Protein AF-X1MJN8-F1 (afdb_monomer_lite)

Sequence (234 aa):
MTFAGQGASEGTLRIYIDNGEEPVITDSVLKILSGGLLAGEPLSASVSPETEYQRRGHNLYLPLPYAEHCKITYECDAIEIDGDKRRPSIYYNINYRTYAKGTEVESFSTKVLTVAKPLLEKTCKTLLRPDFTDEKAEIHSGSQILKPGDYLTFELKGKNKAIRKISVKLIAENINQALRSTVLSTSFDGNQTIWAPVGEFFGTGYQLFPSKTWYSEVSVDGQMTAWWVMPYQD

Secondary structure (DSSP, 8-state):
-EEESTTTTSPEEEEEETT-SS-SEEEEHHHHHTSSSS--TTTEEEE-TTS-GGGSEEEE-S----SS-EEEEEE-TT-EEETTEEESEEE------PPPTT-------HHHHHHHHHHHHHHHHHHHS-----TT--------PPPTT--------SSSEEE--EEE----TTHHHHHHHSEEEEEETTEEEEEEEHHHHTT-TTS---EE-SSEEE-TT--EEE---EEE--

Foldseek 3Di:
DFWADPQRQQKKKFKCAPPDPHGLDIDGPLCVQAVQVQAHPPQWHWPDPVDDRNGTDTHHNDDFDHDHDMDMDIDTPQWDDDPPDTPPDDDDDDDDDDDDPPDDIDGDHPVVSVVCHVVRVVVNCCQQPPDLDDVPDDDDDDDDDDDVPDDDDDDDDDFFAWDFKDKDADDDPQQLVQQQRAWDWDDAPNRTDGTGRNCVVQVNHSDQDFDDGSAWTQHPNGMIMGGDTGTHGD

pLDDT: mean 94.92, std 3.26, range [82.75, 98.62]

InterPro domains:
  IPR060502 GH172, middle domain [PF28589] (141-233)
  IPR060504 GH172, first beta-sandwich domain [PF28588] (1-112)

Radius of gyration: 24.1 Å; chains: 1; bounding box: 57×47×63 Å

Structure (mmCIF, N/CA/C/O backbone):
data_AF-X1MJN8-F1
#
_entry.id   AF-X1MJN8-F1
#
loop_
_atom_site.group_PDB
_atom_site.id
_atom_site.type_symbol
_atom_site.label_atom_id
_atom_site.label_alt_id
_atom_site.label_comp_id
_atom_site.label_asym_id
_atom_site.label_entity_id
_atom_site.label_seq_id
_atom_site.pdbx_PDB_ins_code
_atom_site.Cartn_x
_atom_site.Cartn_y
_atom_site.Cartn_z
_atom_site.occupancy
_atom_site.B_iso_or_equiv
_atom_site.auth_seq_id
_atom_site.auth_comp_id
_atom_site.auth_asym_id
_atom_site.auth_atom_id
_atom_site.pdbx_PDB_model_num
ATOM 1 N N . MET A 1 1 ? -11.349 7.601 6.941 1.00 93.81 1 MET A N 1
ATOM 2 C CA . MET A 1 1 ? -12.386 8.621 7.188 1.00 93.81 1 MET A CA 1
ATOM 3 C C . MET A 1 1 ? -11.952 9.948 6.596 1.00 93.81 1 MET A C 1
ATOM 5 O O . MET A 1 1 ? -10.757 10.224 6.580 1.00 93.81 1 MET A O 1
ATOM 9 N N . THR A 1 2 ? -12.909 10.750 6.141 1.00 94.69 2 THR A N 1
ATOM 10 C CA . THR A 1 2 ? -12.697 12.128 5.678 1.00 94.69 2 THR A CA 1
ATOM 11 C C . THR A 1 2 ? -13.756 13.017 6.313 1.00 94.69 2 THR A C 1
ATOM 13 O O . THR A 1 2 ? -14.915 12.613 6.428 1.00 94.69 2 THR A O 1
ATOM 16 N N . PHE A 1 3 ? -13.356 14.216 6.723 1.00 94.12 3 PHE A N 1
ATOM 17 C CA . PHE A 1 3 ? -14.193 15.148 7.469 1.00 94.12 3 PHE A CA 1
ATOM 18 C C . PHE A 1 3 ? -14.421 16.411 6.638 1.00 94.12 3 PHE A C 1
ATOM 20 O O . PHE A 1 3 ? -13.477 16.971 6.083 1.00 94.12 3 PHE A O 1
ATOM 27 N N . ALA A 1 4 ? -15.675 16.848 6.528 1.00 90.69 4 ALA A N 1
ATOM 28 C CA . ALA A 1 4 ? -16.043 18.036 5.768 1.00 90.69 4 ALA A CA 1
ATOM 29 C C . ALA A 1 4 ? -17.025 18.907 6.559 1.00 90.69 4 ALA A C 1
ATOM 31 O O . ALA A 1 4 ? -18.181 18.540 6.772 1.00 90.69 4 ALA A O 1
ATOM 32 N N . GLY A 1 5 ? -16.553 20.086 6.957 1.00 88.56 5 GLY A N 1
ATOM 33 C CA . GLY A 1 5 ? -17.285 21.050 7.775 1.00 88.56 5 GLY A CA 1
ATOM 34 C C . GLY A 1 5 ? -16.519 21.407 9.047 1.00 88.56 5 GLY A C 1
ATOM 35 O O . GLY A 1 5 ? -15.606 20.693 9.462 1.00 88.56 5 GLY A O 1
ATOM 36 N N . GLN A 1 6 ? -16.867 22.541 9.648 1.00 89.75 6 GLN A N 1
ATOM 37 C CA . GLN A 1 6 ? -16.234 23.012 10.879 1.00 89.75 6 GLN A CA 1
ATOM 38 C C . GLN A 1 6 ? -16.534 22.053 12.043 1.00 89.75 6 GLN A C 1
ATOM 40 O O . GLN A 1 6 ? -17.633 21.511 12.124 1.00 89.75 6 GLN A O 1
ATOM 45 N N . GLY A 1 7 ? -15.541 21.793 12.899 1.00 91.62 7 GLY A N 1
ATOM 46 C CA . GLY A 1 7 ? -15.653 20.867 14.035 1.00 91.62 7 GLY A CA 1
ATOM 47 C C . GLY A 1 7 ? -15.687 19.378 13.663 1.00 91.62 7 GLY A C 1
ATOM 48 O O . GLY A 1 7 ? -15.536 18.520 14.527 1.00 91.62 7 GLY A O 1
ATOM 49 N N . ALA A 1 8 ? -15.815 19.035 12.376 1.00 91.94 8 ALA A N 1
ATOM 50 C CA . ALA A 1 8 ? -16.058 17.665 11.920 1.00 91.94 8 ALA A CA 1
ATOM 51 C C . ALA A 1 8 ? -14.979 16.655 12.315 1.00 91.94 8 ALA A C 1
ATOM 53 O O . ALA A 1 8 ? -15.284 15.475 12.405 1.00 91.94 8 ALA A O 1
ATOM 54 N N . SER A 1 9 ? -13.738 17.097 12.516 1.00 93.25 9 SER A N 1
ATOM 55 C CA . SER A 1 9 ? -12.601 16.248 12.887 1.00 93.25 9 SER A CA 1
ATOM 56 C C . SER A 1 9 ? -12.239 16.316 14.376 1.00 93.25 9 SER A C 1
ATOM 58 O O . SER A 1 9 ? -11.231 15.742 14.784 1.00 93.25 9 SER A O 1
ATOM 60 N N . GLU A 1 10 ? -13.005 17.056 15.178 1.00 94.25 10 GLU A N 1
ATOM 61 C CA . GLU A 1 10 ? -12.726 17.311 16.600 1.00 94.25 10 GLU A CA 1
ATOM 62 C C . GLU A 1 10 ? -13.400 16.288 17.525 1.00 94.25 10 GLU A C 1
ATOM 64 O O . GLU A 1 10 ? -13.280 16.372 18.743 1.00 94.25 10 GLU A O 1
ATOM 69 N N . GLY A 1 11 ? -14.098 15.301 16.960 1.00 94.62 11 GLY A N 1
ATOM 70 C CA . GLY A 1 11 ? -14.810 14.302 17.738 1.00 94.62 11 GLY A CA 1
ATOM 71 C C . GLY A 1 11 ? -13.946 13.195 18.330 1.00 94.62 11 GLY A C 1
ATOM 72 O O . GLY A 1 11 ? -12.806 12.929 17.927 1.00 94.62 11 GLY A O 1
ATOM 73 N N . THR A 1 12 ? -14.568 12.502 19.275 1.00 98.00 12 THR A N 1
ATOM 74 C CA . THR A 1 12 ? -14.042 11.329 19.962 1.00 98.00 12 THR A CA 1
ATOM 75 C C . THR A 1 12 ? -14.488 10.069 19.232 1.00 98.00 12 THR A C 1
ATOM 77 O O . THR A 1 12 ? -15.676 9.881 18.967 1.00 98.00 12 THR A O 1
ATOM 80 N N . LEU A 1 13 ? -13.538 9.187 18.925 1.00 98.19 13 LEU A N 1
ATOM 81 C CA . LEU A 1 13 ? -13.815 7.860 18.385 1.00 98.19 13 LEU A CA 1
ATOM 82 C C . LEU A 1 13 ? -13.650 6.828 19.504 1.00 98.19 13 LEU A C 1
ATOM 84 O O . LEU A 1 13 ? -12.644 6.840 20.216 1.00 98.19 13 LEU A O 1
ATOM 88 N N . ARG A 1 14 ? -14.624 5.927 19.644 1.00 98.62 14 ARG A N 1
ATOM 89 C CA . ARG A 1 14 ? -14.585 4.832 20.621 1.00 98.62 14 ARG A CA 1
ATOM 90 C C . ARG A 1 14 ? -14.778 3.496 19.924 1.00 98.62 14 ARG A C 1
ATOM 92 O O . ARG A 1 14 ? -15.617 3.376 19.031 1.00 98.62 14 ARG A O 1
ATOM 99 N N . ILE A 1 15 ? -14.006 2.495 20.333 1.00 98.44 15 ILE A N 1
ATOM 100 C CA . ILE A 1 15 ? -14.092 1.130 19.802 1.00 98.44 15 ILE A CA 1
ATOM 101 C C . ILE A 1 15 ? -14.336 0.179 20.966 1.00 98.44 15 ILE A C 1
ATOM 103 O O . ILE A 1 15 ? -13.567 0.165 21.925 1.00 98.44 15 ILE A O 1
ATOM 107 N N . TYR A 1 16 ? -15.398 -0.612 20.865 1.00 98.50 16 TYR A N 1
ATOM 108 C CA . TYR A 1 16 ? -15.793 -1.630 21.832 1.00 98.50 16 TYR A CA 1
ATOM 109 C C . TYR A 1 16 ? -15.663 -2.997 21.172 1.00 98.50 16 TYR A C 1
ATOM 111 O O . TYR A 1 16 ? -16.054 -3.161 20.013 1.00 98.50 16 TYR A O 1
ATOM 119 N N . ILE A 1 17 ? -15.146 -3.967 21.916 1.00 98.00 17 ILE A N 1
ATOM 120 C CA . ILE A 1 17 ? -14.901 -5.329 21.441 1.00 98.00 17 ILE A CA 1
ATOM 121 C C . ILE A 1 17 ? -15.682 -6.303 22.323 1.00 98.00 17 ILE A C 1
ATOM 123 O O . ILE A 1 17 ? -15.800 -6.091 23.527 1.00 98.00 17 ILE A O 1
ATOM 127 N N . ASP A 1 18 ? -16.261 -7.321 21.692 1.00 96.75 18 ASP A N 1
ATOM 128 C CA . ASP A 1 18 ? -17.006 -8.431 22.295 1.00 96.75 18 ASP A CA 1
ATOM 129 C C . ASP A 1 18 ? -18.073 -7.989 23.298 1.00 96.75 18 ASP A C 1
ATOM 131 O O . ASP A 1 18 ? -18.162 -8.478 24.418 1.00 96.75 18 ASP A O 1
ATOM 135 N N . ASN A 1 19 ? -18.887 -7.015 22.877 1.00 97.56 19 ASN A N 1
ATOM 136 C CA . ASN A 1 19 ? -19.996 -6.462 23.663 1.00 97.56 19 ASN A CA 1
ATOM 137 C C . ASN A 1 19 ? -19.589 -5.843 25.013 1.00 97.56 19 ASN A C 1
ATOM 139 O O . ASN A 1 19 ? -20.459 -5.597 25.846 1.00 97.56 19 ASN A O 1
ATOM 143 N N . GLY A 1 20 ? -18.304 -5.533 25.211 1.00 97.31 20 GLY A N 1
ATOM 144 C CA . GLY A 1 20 ? -17.834 -4.825 26.397 1.00 97.31 20 GLY A CA 1
ATOM 145 C C . GLY A 1 20 ? -18.557 -3.489 26.605 1.00 97.31 20 GLY A C 1
ATOM 146 O O . GLY A 1 20 ? -18.813 -2.748 25.650 1.00 97.31 20 GLY A O 1
ATOM 147 N N . GLU A 1 21 ? -18.884 -3.187 27.864 1.00 97.19 21 GLU A N 1
ATOM 148 C CA . GLU A 1 21 ? -19.516 -1.921 28.259 1.00 97.19 21 GLU A CA 1
ATOM 149 C C . GLU A 1 21 ? -18.555 -0.738 28.089 1.00 97.19 21 GLU A C 1
ATOM 151 O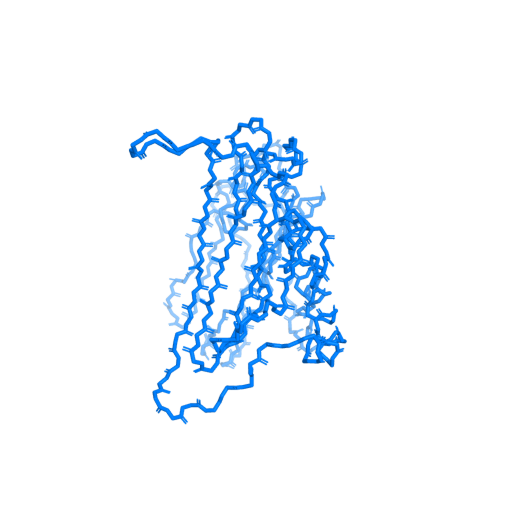 O . GLU A 1 21 ? -18.956 0.324 27.614 1.00 97.19 21 GLU A O 1
ATOM 156 N N . GLU A 1 22 ? -17.274 -0.961 28.388 1.00 98.12 22 GLU A N 1
ATOM 157 C CA . GLU A 1 22 ? -16.208 0.028 28.252 1.00 98.12 22 GLU A CA 1
ATOM 158 C C . GLU A 1 22 ? -15.456 -0.122 26.918 1.00 98.12 22 GLU A C 1
ATOM 160 O O . GLU A 1 22 ? -15.169 -1.243 26.478 1.00 98.12 22 GLU A O 1
ATOM 165 N N . PRO A 1 23 ? -15.102 0.991 26.253 1.00 98.19 23 PRO A N 1
ATOM 166 C CA . PRO A 1 23 ? -14.343 0.942 25.015 1.00 98.19 23 PRO A CA 1
ATOM 167 C C . PRO A 1 23 ? -12.882 0.555 25.276 1.00 98.19 23 PRO A C 1
ATOM 169 O O . PRO A 1 23 ? -12.220 1.082 26.168 1.00 98.19 23 PRO A O 1
ATOM 172 N N . VAL A 1 24 ? -12.329 -0.310 24.425 1.00 98.19 24 VAL A N 1
ATOM 173 C CA . VAL A 1 24 ? -10.904 -0.685 24.469 1.00 98.19 24 VAL A CA 1
ATOM 174 C C . VAL A 1 24 ? -9.992 0.394 23.876 1.00 98.19 24 VAL A C 1
ATOM 176 O O . VAL A 1 24 ? -8.791 0.400 24.142 1.00 98.19 24 VAL A O 1
ATOM 179 N N . ILE A 1 25 ? -10.548 1.301 23.064 1.00 98.25 25 ILE A N 1
ATOM 180 C CA . ILE A 1 25 ? -9.863 2.464 22.481 1.00 98.25 25 ILE A CA 1
ATOM 181 C C . ILE A 1 25 ? -10.784 3.678 22.618 1.00 98.25 25 ILE A C 1
ATOM 183 O O . ILE A 1 25 ? -11.951 3.603 22.235 1.00 98.25 25 ILE A O 1
ATOM 187 N N . THR A 1 26 ? -10.266 4.797 23.130 1.00 98.25 26 THR A N 1
ATOM 188 C CA . THR A 1 26 ? -10.953 6.101 23.179 1.00 98.25 26 THR A CA 1
ATOM 189 C C . THR A 1 26 ? -9.935 7.233 23.102 1.00 98.25 26 THR A C 1
ATOM 191 O O . THR A 1 26 ? -9.062 7.325 23.958 1.00 98.25 26 THR A O 1
ATOM 194 N N . ASP A 1 27 ? -10.043 8.083 22.082 1.00 98.44 27 ASP A N 1
ATOM 195 C CA . ASP A 1 27 ? -9.295 9.342 21.928 1.00 98.44 27 ASP A CA 1
ATOM 196 C C . ASP A 1 27 ? -9.927 10.155 20.777 1.00 98.44 27 ASP A C 1
ATOM 198 O O . ASP A 1 27 ? -10.947 9.759 20.198 1.00 98.44 27 ASP A O 1
ATOM 202 N N . SER A 1 28 ? -9.313 11.278 20.402 1.00 97.75 28 SER A N 1
ATOM 203 C CA . SER A 1 28 ? -9.706 12.015 19.207 1.00 97.75 28 SER A CA 1
ATOM 204 C C . SER A 1 28 ? -9.548 11.161 17.949 1.00 97.75 28 SER A C 1
ATOM 206 O O . SER A 1 28 ? -8.588 10.397 17.781 1.00 97.75 28 SER A O 1
ATOM 208 N N . VAL A 1 29 ? -10.493 11.316 17.022 1.00 97.56 29 VAL A N 1
ATOM 209 C CA . VAL A 1 29 ? -10.553 10.502 15.804 1.00 97.56 29 VAL A CA 1
ATOM 210 C C . VAL A 1 29 ? -9.274 10.598 14.968 1.00 97.56 29 VAL A C 1
ATOM 212 O O . VAL A 1 29 ? -8.794 9.592 14.448 1.00 97.56 29 VAL A O 1
ATOM 215 N N . LEU A 1 30 ? -8.657 11.782 14.892 1.00 97.31 30 LEU A N 1
ATOM 216 C CA . LEU A 1 30 ? -7.425 11.971 14.126 1.00 97.31 30 LEU A CA 1
ATOM 217 C C . LEU A 1 30 ? -6.226 11.267 14.768 1.00 97.31 30 LEU A C 1
ATOM 219 O O . LEU A 1 30 ? -5.388 10.743 14.036 1.00 97.31 30 LEU A O 1
ATOM 223 N N . LYS A 1 31 ? -6.144 11.202 16.104 1.00 97.81 31 LYS A N 1
ATOM 224 C CA . LYS A 1 31 ? -5.073 10.464 16.791 1.00 97.81 31 LYS A CA 1
ATOM 225 C C . LYS A 1 31 ? -5.182 8.962 16.562 1.00 97.81 31 LYS A C 1
ATOM 227 O O . LYS A 1 31 ? -4.164 8.328 16.289 1.00 97.81 31 LYS A O 1
ATOM 232 N N . ILE A 1 32 ? -6.399 8.417 16.639 1.00 98.06 32 ILE A N 1
ATOM 233 C CA . ILE A 1 32 ? -6.652 6.988 16.417 1.00 98.06 32 ILE A CA 1
ATOM 234 C C . ILE A 1 32 ? -6.370 6.595 14.967 1.00 98.06 32 ILE A C 1
ATOM 236 O O . ILE A 1 32 ? -5.715 5.582 14.733 1.00 98.06 32 ILE A O 1
ATOM 240 N N . LEU A 1 33 ? -6.859 7.376 13.997 1.00 97.62 33 LEU A N 1
ATOM 241 C CA . LEU A 1 33 ? -6.797 6.977 12.592 1.00 97.62 33 LEU A CA 1
ATOM 242 C C . LEU A 1 33 ? -5.436 7.201 11.942 1.00 97.62 33 LEU A C 1
ATOM 244 O O . LEU A 1 33 ? -5.002 6.360 11.166 1.00 97.62 33 LEU A O 1
ATOM 248 N N . SER A 1 34 ? -4.801 8.349 12.186 1.00 97.06 34 SER A N 1
ATOM 249 C CA . SER A 1 34 ? -3.574 8.725 11.472 1.00 97.06 34 SER A CA 1
ATOM 250 C C . SER A 1 34 ? -2.523 9.425 12.327 1.00 97.06 34 SER A C 1
ATOM 252 O O . SER A 1 34 ? -1.455 9.749 11.821 1.00 97.06 34 SER A O 1
ATOM 254 N N . GLY A 1 35 ? -2.814 9.708 13.597 1.00 96.06 35 GLY A N 1
ATOM 255 C CA . GLY A 1 35 ? -1.899 10.398 14.507 1.00 96.06 35 GLY A CA 1
ATOM 256 C C . GLY A 1 35 ? -0.932 9.468 15.235 1.00 96.06 35 GLY A C 1
ATOM 257 O O . GLY A 1 35 ? -0.209 9.925 16.113 1.00 96.06 35 GLY A O 1
ATOM 258 N N . GLY A 1 36 ? -0.919 8.178 14.893 1.00 95.81 36 GLY A N 1
ATOM 259 C CA . GLY A 1 36 ? 0.075 7.236 15.396 1.00 95.81 36 GLY A CA 1
ATOM 260 C C . GLY A 1 36 ? -0.234 6.624 16.762 1.00 95.81 36 GLY A C 1
ATOM 261 O O . GLY A 1 36 ? 0.636 5.973 17.333 1.00 95.81 36 GLY A O 1
ATOM 262 N N . LEU A 1 37 ? -1.449 6.810 17.301 1.00 96.50 37 LEU A N 1
ATOM 263 C CA . LEU A 1 37 ? -1.800 6.310 18.637 1.00 96.50 37 LEU A CA 1
ATOM 264 C C . LEU A 1 37 ? -1.695 4.780 18.738 1.00 96.50 37 LEU A C 1
ATOM 266 O O . LEU A 1 37 ? -1.249 4.257 19.757 1.00 96.50 37 LEU A O 1
ATOM 270 N N . LEU A 1 38 ? -2.127 4.068 17.693 1.00 96.62 38 LEU A N 1
ATOM 271 C CA . LEU A 1 38 ? -2.220 2.604 17.699 1.00 96.62 38 LEU A CA 1
ATOM 272 C C . LEU A 1 38 ? -1.117 1.917 16.883 1.00 96.62 38 LEU A C 1
ATOM 274 O O . LEU A 1 38 ? -0.687 0.823 17.235 1.00 96.62 38 LEU A O 1
ATOM 278 N N . ALA A 1 39 ? -0.666 2.536 15.793 1.00 96.75 39 ALA A N 1
ATOM 279 C CA . ALA A 1 39 ? 0.376 2.014 14.911 1.00 96.75 39 ALA A CA 1
ATOM 280 C C . ALA A 1 39 ? 1.074 3.167 14.182 1.00 96.75 39 ALA A C 1
ATOM 282 O O . ALA A 1 39 ? 0.514 4.253 14.080 1.00 96.75 39 ALA A O 1
ATOM 283 N N . GLY A 1 40 ? 2.275 2.937 13.652 1.00 95.94 40 GLY A N 1
ATOM 284 C CA . GLY A 1 40 ? 2.952 3.898 12.777 1.00 95.94 40 GLY A CA 1
ATOM 285 C C . GLY A 1 40 ? 2.496 3.807 11.316 1.00 95.94 40 GLY A C 1
ATOM 286 O O . GLY A 1 40 ? 1.732 2.917 10.928 1.00 95.94 40 GLY A O 1
ATOM 287 N N . GLU A 1 41 ? 3.022 4.695 10.473 1.00 95.00 41 GLU A N 1
ATOM 288 C CA . GLU A 1 41 ? 2.914 4.549 9.018 1.00 95.00 41 GLU A CA 1
ATOM 289 C C . GLU A 1 41 ? 3.576 3.235 8.549 1.00 95.00 41 GLU A C 1
ATOM 291 O O . GLU A 1 41 ? 4.581 2.819 9.128 1.00 95.00 41 GLU A O 1
ATOM 296 N N . PRO A 1 42 ? 3.033 2.543 7.529 1.00 95.25 42 PRO A N 1
ATOM 297 C CA . PRO A 1 42 ? 1.896 2.940 6.700 1.00 95.25 42 PRO A CA 1
ATOM 298 C C . PRO A 1 42 ? 0.542 2.417 7.219 1.00 95.25 42 PRO A C 1
ATOM 300 O O . PRO A 1 42 ? -0.473 2.601 6.554 1.00 95.25 42 PRO A O 1
ATOM 303 N N . LEU A 1 43 ? 0.500 1.760 8.387 1.00 97.25 43 LEU A N 1
ATOM 304 C CA . LEU A 1 43 ? -0.738 1.201 8.948 1.00 97.25 43 LEU A CA 1
ATOM 305 C C . LEU A 1 43 ? -1.666 2.270 9.541 1.00 97.25 43 LEU A C 1
ATOM 307 O O . LEU A 1 43 ? -2.866 2.046 9.619 1.00 97.25 43 LEU A O 1
ATOM 311 N N . SER A 1 44 ? -1.137 3.419 9.946 1.00 97.62 44 SER A N 1
ATOM 312 C CA . SER A 1 44 ? -1.888 4.606 10.372 1.00 97.62 44 SER A CA 1
ATOM 313 C C . SER A 1 44 ? -1.354 5.787 9.574 1.00 97.62 44 SER A C 1
ATOM 315 O O . SER A 1 44 ? -0.218 6.198 9.803 1.00 97.62 44 SER A O 1
ATOM 317 N N . ALA A 1 45 ? -2.131 6.302 8.621 1.00 96.62 45 ALA A N 1
ATOM 318 C CA . ALA A 1 45 ? -1.643 7.269 7.635 1.00 96.62 45 ALA A CA 1
ATOM 319 C C . ALA A 1 45 ? -2.692 8.328 7.265 1.00 96.62 45 ALA A C 1
ATOM 321 O O . ALA A 1 45 ? -3.898 8.067 7.259 1.00 96.62 45 ALA A O 1
ATOM 322 N N . SER A 1 46 ? -2.223 9.529 6.912 1.00 96.62 46 SER A N 1
ATOM 323 C CA . SER A 1 46 ? -3.054 10.643 6.443 1.00 96.62 46 SER A CA 1
ATOM 324 C C . SER A 1 46 ? -2.611 11.093 5.052 1.00 96.62 46 SER A C 1
ATOM 326 O O . SER A 1 46 ? -1.482 11.549 4.877 1.00 96.62 46 SER A O 1
ATOM 328 N N . VAL A 1 47 ? -3.494 10.975 4.059 1.00 93.38 47 VAL A N 1
ATOM 329 C CA . VAL A 1 47 ? -3.189 11.219 2.638 1.00 93.38 47 VAL A CA 1
ATOM 330 C C . VAL A 1 47 ? -4.263 12.094 1.977 1.00 93.38 47 VAL A C 1
ATOM 332 O O . VAL A 1 47 ? -5.429 12.014 2.337 1.00 93.38 47 VAL A O 1
ATOM 335 N N . SER A 1 48 ? -3.960 12.948 1.001 1.00 91.50 48 SER A N 1
ATOM 336 C CA . SER A 1 48 ? -2.627 13.280 0.481 1.00 91.50 48 SER A CA 1
ATOM 337 C C . SER A 1 48 ? -1.953 14.380 1.324 1.00 91.50 48 SER A C 1
ATOM 339 O O . SER A 1 48 ? -2.642 15.303 1.766 1.00 91.50 48 SER A O 1
ATOM 341 N N . PRO A 1 49 ? -0.625 14.332 1.549 1.00 88.00 49 PRO A N 1
ATOM 342 C CA . PRO A 1 49 ? 0.101 15.327 2.345 1.00 88.00 49 PRO A CA 1
ATOM 343 C C . PRO A 1 49 ? 0.021 16.770 1.817 1.00 88.00 49 PRO A C 1
ATOM 345 O O . PRO A 1 49 ? 0.252 17.704 2.578 1.00 88.00 49 PRO A O 1
ATOM 348 N N . GLU A 1 50 ? -0.346 16.977 0.555 1.00 90.12 50 GLU A N 1
ATOM 349 C CA . GLU A 1 50 ? -0.520 18.316 -0.031 1.00 90.12 50 GLU A CA 1
ATOM 350 C C . GLU A 1 50 ? -1.851 18.983 0.359 1.00 90.12 50 GLU A C 1
ATOM 352 O O . GLU A 1 50 ? -2.072 20.161 0.098 1.00 90.12 50 GLU A O 1
ATOM 357 N N . THR A 1 51 ? -2.755 18.241 1.001 1.00 92.50 51 THR A N 1
ATOM 358 C CA . THR A 1 51 ? -4.039 18.755 1.498 1.00 92.50 51 THR A CA 1
ATOM 359 C C . THR A 1 51 ? -3.912 19.218 2.955 1.00 92.50 51 THR A C 1
ATOM 361 O O . THR A 1 51 ? -3.100 18.678 3.712 1.00 92.50 51 THR A O 1
ATOM 364 N N . GLU A 1 52 ? -4.724 20.191 3.384 1.00 91.69 52 GLU A N 1
ATOM 365 C CA . GLU A 1 52 ? -4.861 20.565 4.804 1.00 91.69 52 GLU A CA 1
ATOM 366 C C . GLU A 1 52 ? -5.128 19.325 5.669 1.00 91.69 52 GLU A C 1
ATOM 368 O O . GLU A 1 52 ? -5.979 18.507 5.318 1.00 91.69 52 GLU A O 1
ATOM 373 N N . TYR A 1 53 ? -4.427 19.183 6.801 1.00 92.88 53 TYR A N 1
ATOM 374 C CA . TYR A 1 53 ? -4.444 17.949 7.597 1.00 92.88 53 TYR A CA 1
ATOM 375 C C . TYR A 1 53 ? -5.859 17.481 7.955 1.00 92.88 53 TYR A C 1
ATOM 377 O O . TYR A 1 53 ? -6.146 16.305 7.774 1.00 92.88 53 TYR A O 1
ATOM 385 N N . GLN A 1 54 ? -6.760 18.382 8.376 1.00 91.00 54 GLN A N 1
ATOM 386 C CA . GLN A 1 54 ? -8.135 18.009 8.745 1.00 91.00 54 GLN A CA 1
ATOM 387 C C . GLN A 1 54 ? -9.004 17.552 7.556 1.00 91.00 54 GLN A C 1
ATOM 389 O O . GLN A 1 54 ? -10.039 16.925 7.764 1.00 91.00 54 GLN A O 1
ATOM 394 N N . ARG A 1 55 ? -8.609 17.871 6.314 1.00 88.75 55 ARG A N 1
ATOM 395 C CA . ARG A 1 55 ? -9.356 17.548 5.083 1.00 88.75 55 ARG A CA 1
ATOM 396 C C . ARG A 1 55 ? -8.794 16.336 4.338 1.00 88.75 55 ARG A C 1
ATOM 398 O O . ARG A 1 55 ? -9.262 16.014 3.247 1.00 88.75 55 ARG A O 1
ATOM 405 N N . ARG A 1 56 ? -7.780 15.673 4.895 1.00 94.94 56 ARG A N 1
ATOM 406 C CA . ARG A 1 56 ? -7.181 14.468 4.313 1.00 94.94 56 ARG A CA 1
ATOM 407 C C . ARG A 1 56 ? -8.092 13.251 4.490 1.00 94.94 56 ARG A C 1
ATOM 409 O O . ARG A 1 56 ? -9.032 13.227 5.284 1.00 94.94 56 ARG A O 1
ATOM 416 N N . GLY A 1 57 ? -7.787 12.197 3.745 1.00 96.19 57 GLY A N 1
ATOM 417 C CA . GLY A 1 57 ? -8.207 10.841 4.063 1.00 96.19 57 GLY A CA 1
ATOM 418 C C . GLY A 1 57 ? -7.328 10.269 5.174 1.00 96.19 57 GLY A C 1
ATOM 419 O O . GLY A 1 57 ? -6.124 10.090 4.992 1.00 96.19 57 GLY A O 1
ATOM 420 N N . HIS A 1 58 ? -7.935 9.969 6.318 1.00 97.62 58 HIS A N 1
ATOM 421 C CA . HIS A 1 58 ? -7.280 9.358 7.476 1.00 97.62 58 HIS A CA 1
ATOM 422 C C . HIS A 1 58 ? -7.577 7.859 7.511 1.00 97.62 58 HIS A C 1
ATOM 424 O O . HIS A 1 58 ? -8.745 7.464 7.566 1.00 97.62 58 HIS A O 1
ATOM 430 N N . ASN A 1 59 ? -6.543 7.024 7.464 1.00 97.31 59 ASN A N 1
ATOM 431 C CA . ASN A 1 59 ? -6.669 5.581 7.282 1.00 97.31 59 ASN A CA 1
ATOM 432 C C . ASN A 1 59 ? -5.975 4.813 8.401 1.00 97.31 59 ASN A C 1
ATOM 434 O O . ASN A 1 59 ? -4.791 5.031 8.641 1.00 97.31 59 ASN A O 1
ATOM 438 N N . LEU A 1 60 ? -6.697 3.853 8.981 1.00 97.94 60 LEU A N 1
ATOM 439 C CA . LEU A 1 60 ? -6.171 2.866 9.915 1.00 97.94 60 LEU A CA 1
ATOM 440 C C . LEU A 1 60 ? -6.338 1.465 9.314 1.00 97.94 60 LEU A C 1
ATOM 442 O O . LEU A 1 60 ? -7.450 0.958 9.203 1.00 97.94 60 LEU A O 1
ATOM 446 N N . TYR A 1 61 ? -5.221 0.860 8.927 1.00 97.12 61 TYR A N 1
ATOM 447 C CA . TYR A 1 61 ? -5.092 -0.509 8.420 1.00 97.12 61 TYR A CA 1
ATOM 448 C C . TYR A 1 61 ? -4.594 -1.496 9.488 1.00 97.12 61 TYR A C 1
ATOM 450 O O . TYR A 1 61 ? -4.366 -2.665 9.182 1.00 97.12 61 TYR A O 1
ATOM 458 N N . LEU A 1 62 ? -4.416 -1.048 10.738 1.00 97.31 62 LEU A N 1
ATOM 459 C CA . LEU A 1 62 ? -4.131 -1.936 11.865 1.00 97.31 62 LEU A CA 1
ATOM 460 C C . LEU A 1 62 ? -5.302 -2.921 12.062 1.00 97.31 62 LEU A C 1
ATOM 462 O O . LEU A 1 62 ? -6.432 -2.468 12.256 1.00 97.31 62 LEU A O 1
ATOM 466 N N . PRO A 1 63 ? -5.065 -4.246 12.068 1.00 95.88 63 PRO A N 1
ATOM 467 C CA . PRO A 1 63 ? -6.111 -5.211 12.385 1.00 95.88 63 PRO A CA 1
ATOM 468 C C . PRO A 1 63 ? -6.613 -5.056 13.826 1.00 95.88 63 PRO A C 1
ATOM 470 O O . PRO A 1 63 ? -5.823 -5.064 14.769 1.00 95.88 63 PRO A O 1
ATOM 473 N N . LEU A 1 64 ? -7.935 -4.971 13.990 1.00 97.06 64 LEU A N 1
ATOM 474 C CA . LEU A 1 64 ? -8.624 -4.957 15.283 1.00 97.06 64 LEU A CA 1
ATOM 475 C C . LEU A 1 64 ? -9.486 -6.229 15.396 1.00 97.06 64 LEU A C 1
ATOM 477 O O . LEU A 1 64 ? -10.670 -6.189 15.051 1.00 97.06 64 LEU A O 1
ATOM 481 N N . PRO A 1 65 ? -8.897 -7.383 15.767 1.00 96.88 65 PRO A N 1
ATOM 482 C CA . PRO A 1 65 ? -9.637 -8.638 15.861 1.00 96.88 65 PRO A CA 1
ATOM 483 C C . PRO A 1 65 ? -10.722 -8.583 16.943 1.00 96.88 65 PRO A C 1
ATOM 485 O O . PRO A 1 65 ? -10.570 -7.913 17.963 1.00 96.88 65 PRO A O 1
ATOM 488 N N . TYR A 1 66 ? -11.808 -9.313 16.712 1.00 96.62 66 TYR A N 1
ATOM 489 C CA . TYR A 1 66 ? -12.915 -9.506 17.646 1.00 96.62 66 TYR A CA 1
ATOM 490 C C . TYR A 1 66 ? -13.431 -10.940 17.505 1.00 96.62 66 TYR A C 1
ATOM 492 O O . TYR A 1 66 ? -13.440 -11.486 16.396 1.00 96.62 66 TYR A O 1
ATOM 500 N N . ALA A 1 67 ? -13.851 -11.543 18.612 1.00 95.81 67 ALA A N 1
ATOM 501 C CA . ALA A 1 67 ? -14.393 -12.896 18.641 1.00 95.81 67 ALA A CA 1
ATOM 502 C C . ALA A 1 67 ? -15.904 -12.897 18.382 1.00 95.81 67 ALA A C 1
ATOM 504 O O . ALA A 1 67 ? -16.415 -13.770 17.681 1.00 95.81 67 ALA A O 1
ATOM 505 N N . GLU A 1 68 ? -16.612 -11.891 18.897 1.00 94.00 68 GLU A N 1
ATOM 506 C CA . GLU A 1 68 ? -18.072 -11.827 18.854 1.00 94.00 68 GLU A CA 1
ATOM 507 C C . GLU A 1 68 ? -18.585 -10.572 18.151 1.00 94.00 68 GLU A C 1
ATOM 509 O O . GLU A 1 68 ? -19.454 -10.658 17.282 1.00 94.00 68 GLU A O 1
ATOM 514 N N . HIS A 1 69 ? -18.072 -9.395 18.523 1.00 95.69 69 HIS A N 1
ATOM 515 C CA . HIS A 1 69 ? -18.648 -8.128 18.074 1.00 95.69 69 HIS A CA 1
ATOM 516 C C . HIS A 1 69 ? -17.639 -6.978 18.114 1.00 95.69 69 HIS A C 1
ATOM 518 O O . HIS A 1 69 ? -16.807 -6.893 19.012 1.00 95.69 69 HIS A O 1
ATOM 524 N N . CYS A 1 70 ? -17.753 -6.045 17.171 1.00 97.19 70 CYS A N 1
ATOM 525 C CA . CYS A 1 70 ? -17.017 -4.787 17.185 1.00 97.19 70 CYS A CA 1
ATOM 526 C C . CYS A 1 70 ? -17.997 -3.634 16.964 1.00 97.19 70 CYS A C 1
ATOM 528 O O . CYS A 1 70 ? -18.671 -3.569 15.936 1.00 97.19 70 CYS A O 1
ATOM 530 N N . LYS A 1 71 ? -18.071 -2.717 17.932 1.00 98.19 71 LYS A N 1
ATOM 531 C CA . LYS A 1 71 ? -18.880 -1.496 17.854 1.00 98.19 71 LYS A CA 1
ATOM 532 C C . LYS A 1 71 ? -17.947 -0.303 17.766 1.00 98.19 71 LYS A C 1
ATOM 534 O O . LYS A 1 71 ? -17.070 -0.145 18.610 1.00 98.19 71 LYS A O 1
ATOM 539 N N . ILE A 1 72 ? -18.177 0.562 16.788 1.00 98.06 72 ILE A N 1
ATOM 540 C CA . ILE A 1 72 ? -17.431 1.809 16.624 1.00 98.06 72 ILE A CA 1
ATOM 541 C C . ILE A 1 72 ? -18.417 2.957 16.777 1.00 98.06 72 ILE A C 1
ATOM 543 O O . ILE A 1 72 ? -19.445 2.983 16.101 1.00 98.06 72 ILE A O 1
ATOM 547 N N . THR A 1 73 ? -18.115 3.898 17.665 1.00 97.31 73 THR A N 1
ATOM 548 C CA . THR A 1 73 ? -18.907 5.117 17.830 1.00 97.31 73 THR A CA 1
ATOM 549 C C . THR A 1 73 ? -18.047 6.340 17.566 1.00 97.31 73 THR A C 1
ATOM 551 O O . THR A 1 73 ? -16.845 6.351 17.834 1.00 97.31 73 THR A O 1
ATOM 554 N N . TYR A 1 74 ? -18.679 7.367 17.011 1.00 95.50 74 TYR A N 1
ATOM 555 C CA . TYR A 1 74 ? -18.092 8.680 16.819 1.00 95.50 74 TYR A CA 1
ATOM 556 C C . TYR A 1 74 ? -19.024 9.714 17.443 1.00 95.50 74 TYR A C 1
ATOM 558 O O . TYR A 1 74 ? -20.225 9.702 17.173 1.00 95.50 74 TYR A O 1
ATOM 566 N N . GLU A 1 75 ? -18.466 10.587 18.272 1.00 94.31 75 GLU A N 1
ATOM 567 C CA . GLU A 1 75 ? -19.196 11.607 19.021 1.00 94.31 75 GLU A CA 1
ATOM 568 C C . GLU A 1 75 ? -18.510 12.957 18.848 1.00 94.31 75 GLU A C 1
ATOM 570 O O . GLU A 1 75 ? -17.291 13.060 18.981 1.00 94.31 75 GLU A O 1
ATOM 575 N N . CYS A 1 76 ? -19.282 13.989 18.522 1.00 92.75 76 CYS A N 1
ATOM 576 C CA . CYS A 1 76 ? -18.768 15.328 18.274 1.00 92.75 76 CYS A CA 1
ATOM 577 C C . CYS A 1 76 ? -19.870 16.359 18.516 1.00 92.75 76 CYS A C 1
ATOM 579 O O . CYS A 1 76 ? -20.969 16.208 17.983 1.00 92.75 76 CYS A O 1
ATOM 581 N N . ASP A 1 77 ? -19.549 17.421 19.256 1.00 92.38 77 ASP A N 1
ATOM 582 C CA . ASP A 1 77 ? -20.493 18.490 19.612 1.00 92.38 77 ASP A CA 1
ATOM 583 C C . ASP A 1 77 ? -20.995 19.280 18.396 1.00 92.38 77 ASP A C 1
ATOM 585 O O . ASP A 1 77 ? -22.080 19.851 18.429 1.00 92.38 77 ASP A O 1
ATOM 589 N N . ALA A 1 78 ? -20.231 19.290 17.299 1.00 91.75 78 ALA A N 1
ATOM 590 C CA . ALA A 1 78 ? -20.639 19.929 16.051 1.00 91.75 78 ALA A CA 1
ATOM 591 C C . ALA A 1 78 ? -21.709 19.128 15.287 1.00 91.75 78 ALA A C 1
ATOM 593 O O . ALA A 1 78 ? -22.204 19.612 14.269 1.00 91.75 78 ALA A O 1
ATOM 594 N N . ILE A 1 79 ? -22.035 17.897 15.717 1.00 90.69 79 ILE A N 1
ATOM 595 C CA . ILE A 1 79 ? -23.044 17.080 15.042 1.00 90.69 79 ILE A CA 1
ATOM 596 C C . ILE A 1 79 ? -24.434 17.657 15.297 1.00 90.69 79 ILE A C 1
ATOM 598 O O . ILE A 1 79 ? -25.010 17.524 16.373 1.00 90.69 79 ILE A O 1
ATOM 602 N N . GLU A 1 80 ? -25.013 18.197 14.237 1.00 90.75 80 GLU A N 1
ATOM 603 C CA . GLU A 1 80 ? -26.405 18.592 14.158 1.00 90.75 80 GLU A CA 1
ATOM 604 C C . GLU A 1 80 ? -27.206 17.532 13.398 1.00 90.75 80 GLU A C 1
ATOM 606 O O . GLU A 1 80 ? -26.814 17.044 12.327 1.00 90.75 80 GLU A O 1
ATOM 611 N N . ILE A 1 81 ? -28.355 17.181 13.973 1.00 89.88 81 ILE A N 1
ATOM 612 C CA . ILE A 1 81 ? -29.307 16.219 13.429 1.00 89.88 81 ILE A CA 1
ATOM 613 C C . ILE A 1 81 ? -30.619 16.950 13.161 1.00 89.88 81 ILE A C 1
ATOM 615 O O . ILE A 1 81 ? -31.319 17.325 14.097 1.00 89.88 81 ILE A O 1
ATOM 619 N N . ASP A 1 82 ? -30.958 17.109 11.884 1.00 88.81 82 ASP A N 1
ATOM 620 C CA . ASP A 1 82 ? -32.226 17.689 11.434 1.00 88.81 82 ASP A CA 1
ATOM 621 C C . ASP A 1 82 ? -32.911 16.716 10.465 1.00 88.81 82 ASP A C 1
ATOM 623 O O . ASP A 1 82 ? -32.572 16.638 9.278 1.00 88.81 82 ASP A O 1
ATOM 627 N N . GLY A 1 83 ? -33.821 15.896 11.000 1.00 88.75 83 GLY A N 1
ATOM 628 C CA . GLY A 1 83 ? -34.404 14.763 10.280 1.00 88.75 83 GLY A CA 1
ATOM 629 C C . GLY A 1 83 ? -33.319 13.812 9.759 1.00 88.75 83 GLY A C 1
ATOM 630 O O . GLY A 1 83 ? -32.509 13.293 10.533 1.00 88.75 83 GLY A O 1
ATOM 631 N N . ASP A 1 84 ? -33.276 13.628 8.437 1.00 85.38 84 ASP A N 1
ATOM 632 C CA . ASP A 1 84 ? -32.280 12.796 7.746 1.00 85.38 84 ASP A CA 1
ATOM 633 C C . ASP A 1 84 ? -30.949 13.521 7.480 1.00 85.38 84 ASP A C 1
ATOM 635 O O . ASP A 1 84 ? -29.980 12.916 7.013 1.00 85.38 84 ASP A O 1
ATOM 639 N N . LYS A 1 85 ? -30.866 14.828 7.755 1.00 82.75 85 LYS A N 1
ATOM 640 C CA . LYS A 1 85 ? -29.637 15.598 7.555 1.00 82.75 85 LYS A CA 1
ATOM 641 C C . LYS A 1 85 ? -28.738 15.456 8.776 1.00 82.75 85 LYS A C 1
ATOM 643 O O . LYS A 1 85 ? -29.129 15.747 9.904 1.00 82.75 85 LYS A O 1
ATOM 648 N N . ARG A 1 86 ? -27.500 15.040 8.519 1.00 85.69 86 ARG A N 1
ATOM 649 C CA . ARG A 1 86 ? -26.390 15.028 9.477 1.00 85.69 86 ARG A CA 1
ATOM 650 C C . ARG A 1 86 ? -25.354 16.043 9.004 1.00 85.69 86 ARG A C 1
ATOM 652 O O . ARG A 1 86 ? -24.907 15.964 7.857 1.00 85.69 86 ARG A O 1
ATOM 659 N N . ARG A 1 87 ? -24.994 17.001 9.854 1.00 89.12 87 ARG A N 1
ATOM 660 C CA . ARG A 1 87 ? -23.913 17.967 9.604 1.00 89.12 87 ARG A CA 1
ATOM 661 C C . ARG A 1 87 ? -23.000 18.022 10.827 1.00 89.12 87 ARG A C 1
ATOM 663 O O . ARG A 1 87 ? -23.524 17.853 11.915 1.00 89.12 87 ARG A O 1
ATOM 670 N N . PRO A 1 88 ? -21.691 18.266 10.674 1.00 90.25 88 PRO A N 1
ATOM 671 C CA . PRO A 1 88 ? -20.941 18.272 9.419 1.00 90.25 88 PRO A CA 1
ATOM 672 C C . PRO A 1 88 ? -20.869 16.877 8.768 1.00 90.25 88 PRO A C 1
ATOM 674 O O . PRO A 1 88 ? -21.264 15.873 9.360 1.00 90.25 88 PRO A O 1
ATOM 677 N N . SER A 1 89 ? -20.404 16.805 7.519 1.00 90.25 89 SER A N 1
ATOM 678 C CA . SER A 1 89 ? -20.315 15.540 6.782 1.00 90.25 89 SER A CA 1
ATOM 679 C C . SER A 1 89 ? -19.091 14.734 7.212 1.00 90.25 89 SER A C 1
ATOM 681 O O . SER A 1 89 ? -17.961 15.224 7.184 1.00 90.25 89 SER A O 1
ATOM 683 N N . ILE A 1 90 ? -19.320 13.469 7.561 1.00 92.88 90 ILE A N 1
ATOM 684 C CA . ILE A 1 90 ? -18.286 12.536 8.008 1.00 92.88 90 ILE A CA 1
ATOM 685 C C . ILE A 1 90 ? -18.387 11.278 7.160 1.00 92.88 90 ILE A C 1
ATOM 687 O O . ILE A 1 90 ? -19.378 10.552 7.216 1.00 92.88 90 ILE A O 1
ATOM 691 N N . TYR A 1 91 ? -17.355 11.030 6.362 1.00 94.06 91 TYR A N 1
ATOM 692 C CA . TYR A 1 91 ? -17.306 9.915 5.425 1.00 94.06 91 TYR A CA 1
ATOM 693 C C . TYR A 1 91 ? -16.398 8.822 5.974 1.00 94.06 91 TYR A C 1
ATOM 695 O O . TYR A 1 91 ? -15.272 9.091 6.403 1.00 94.06 91 TYR A O 1
ATOM 703 N N . TYR A 1 92 ? -16.858 7.574 5.940 1.00 95.31 92 TYR A N 1
ATOM 704 C CA . TYR A 1 92 ? -16.092 6.435 6.426 1.00 95.31 92 TYR A CA 1
ATOM 705 C C . TYR A 1 92 ? -16.336 5.180 5.596 1.00 95.31 92 TYR A C 1
ATOM 707 O O . TYR A 1 92 ? -17.363 5.031 4.942 1.00 95.31 92 TYR A O 1
ATOM 715 N N . ASN A 1 93 ? -15.362 4.277 5.647 1.00 97.00 93 ASN A N 1
ATOM 716 C CA . ASN A 1 93 ? -15.474 2.915 5.158 1.00 97.00 93 ASN A CA 1
ATOM 717 C C . ASN A 1 93 ? -14.812 2.012 6.206 1.00 97.00 93 ASN A C 1
ATOM 719 O O . ASN A 1 93 ? -13.708 2.319 6.662 1.00 97.00 93 ASN A O 1
ATOM 723 N N . ILE A 1 94 ? -15.513 0.961 6.624 1.00 96.38 94 ILE A N 1
ATOM 724 C CA . ILE A 1 94 ? -15.044 -0.016 7.604 1.00 96.38 94 ILE A CA 1
ATOM 725 C C . ILE A 1 94 ? -15.048 -1.372 6.908 1.00 96.38 94 ILE A C 1
ATOM 727 O O . ILE A 1 94 ? -16.103 -1.947 6.652 1.00 96.38 94 ILE A O 1
ATOM 731 N N . ASN A 1 95 ? -13.853 -1.880 6.617 1.00 96.94 95 ASN A N 1
ATOM 732 C CA . ASN A 1 95 ? -13.680 -3.222 6.081 1.00 96.94 95 ASN A CA 1
ATOM 733 C C . ASN A 1 95 ? -13.513 -4.205 7.238 1.00 96.94 95 ASN A C 1
ATOM 735 O O . ASN A 1 95 ? -12.715 -3.967 8.145 1.00 96.94 95 ASN A O 1
ATOM 739 N N . TYR A 1 96 ? -14.237 -5.319 7.197 1.00 95.44 96 TYR A N 1
ATOM 740 C CA . TYR A 1 96 ? -14.148 -6.363 8.210 1.00 95.44 96 TYR A CA 1
ATOM 741 C C . TYR A 1 96 ? -14.271 -7.750 7.586 1.00 95.44 96 TYR A C 1
ATOM 743 O O . TYR A 1 96 ? -14.747 -7.918 6.463 1.00 95.44 96 TYR A O 1
ATOM 751 N N . ARG A 1 97 ? -13.840 -8.757 8.346 1.00 93.88 97 ARG A N 1
ATOM 752 C CA . ARG A 1 97 ? -14.021 -10.169 8.024 1.00 93.88 97 ARG A CA 1
ATOM 753 C C . ARG A 1 97 ? -14.566 -10.880 9.253 1.00 93.88 97 ARG A C 1
ATOM 755 O O . ARG A 1 97 ? -13.945 -10.818 10.307 1.00 93.88 97 ARG A O 1
ATOM 762 N N . THR A 1 98 ? -15.679 -11.584 9.095 1.00 90.25 98 THR A N 1
ATOM 763 C CA . THR A 1 98 ? -16.196 -12.512 10.107 1.00 90.25 98 THR A CA 1
ATOM 764 C C . THR A 1 98 ? -15.673 -13.913 9.803 1.00 90.25 98 THR A C 1
ATOM 766 O O . THR A 1 98 ? -15.724 -14.363 8.655 1.00 90.25 98 THR A O 1
ATOM 769 N N . TYR A 1 99 ? -15.131 -14.591 10.811 1.00 91.62 99 TYR A N 1
ATOM 770 C CA . TYR A 1 99 ? -14.652 -15.965 10.675 1.00 91.62 99 TYR A CA 1
ATOM 771 C C . TYR A 1 99 ? -15.792 -16.979 10.823 1.00 91.62 99 TYR A C 1
ATOM 773 O O . TYR A 1 99 ? -16.871 -16.663 11.323 1.00 91.62 99 TYR A O 1
ATOM 781 N N . ALA A 1 100 ? -15.563 -18.212 10.363 1.00 94.62 100 ALA A N 1
ATOM 782 C CA . ALA A 1 100 ? -16.543 -19.283 10.509 1.00 94.62 100 ALA A CA 1
ATOM 783 C C . ALA A 1 100 ? -16.817 -19.573 11.993 1.00 94.62 100 ALA A C 1
ATOM 785 O O . ALA A 1 100 ? -15.925 -19.450 12.837 1.00 94.62 100 ALA A O 1
ATOM 786 N N . LYS A 1 101 ? -18.045 -20.000 12.308 1.00 91.94 101 LYS A N 1
ATOM 787 C CA . LYS A 1 101 ? -18.437 -20.364 13.676 1.00 91.94 101 LYS A CA 1
ATOM 788 C C . LYS A 1 101 ? -17.479 -21.420 14.246 1.00 91.94 101 LYS A C 1
ATOM 790 O O . LYS A 1 101 ? -17.205 -22.414 13.583 1.00 91.94 101 LYS A O 1
ATOM 795 N N . GLY A 1 102 ? -17.014 -21.203 15.477 1.00 92.94 102 GLY A N 1
ATOM 796 C CA . GLY A 1 102 ? -16.034 -22.066 16.145 1.00 92.94 102 GLY A CA 1
ATOM 797 C C . GLY A 1 102 ? -14.571 -21.696 15.877 1.00 92.94 102 GLY A C 1
ATOM 798 O O . GLY A 1 102 ? -13.691 -22.350 16.421 1.00 92.94 102 GLY A O 1
ATOM 799 N N . THR A 1 103 ? -14.294 -20.663 15.071 1.00 96.56 103 THR A N 1
ATOM 800 C CA . THR A 1 103 ? -12.931 -20.125 14.951 1.00 96.56 103 THR A CA 1
ATOM 801 C C . THR A 1 103 ? -12.562 -19.411 16.245 1.00 96.56 103 THR A C 1
ATOM 803 O O . THR A 1 103 ? -13.231 -18.454 16.630 1.00 96.56 103 THR A O 1
ATOM 806 N N . GLU A 1 104 ? -11.491 -19.854 16.896 1.00 96.06 104 GLU A N 1
ATOM 807 C CA . GLU A 1 104 ? -10.924 -19.154 18.045 1.00 96.06 104 GLU A CA 1
ATOM 808 C C . GLU A 1 104 ? -10.202 -17.888 17.567 1.00 96.06 104 GLU A C 1
ATOM 810 O O . GLU A 1 104 ? -9.320 -17.944 16.707 1.00 96.06 104 GLU A O 1
ATOM 815 N N . VAL A 1 105 ? -10.599 -16.735 18.105 1.00 95.56 105 VAL A N 1
ATOM 816 C CA . VAL A 1 105 ? -10.004 -15.433 17.792 1.00 95.56 105 VAL A CA 1
ATOM 817 C C . VAL A 1 105 ? -9.594 -14.777 19.101 1.00 95.56 105 VAL A C 1
ATOM 819 O O . VAL A 1 105 ? -10.423 -14.585 19.986 1.00 95.56 105 VAL A O 1
ATOM 822 N N . GLU A 1 106 ? -8.317 -14.415 19.222 1.00 96.56 106 GLU A N 1
ATOM 823 C CA . GLU A 1 106 ? -7.869 -13.539 20.302 1.00 96.56 106 GLU A CA 1
ATOM 824 C C . GLU A 1 106 ? -8.284 -12.103 19.976 1.00 96.56 106 GLU A C 1
ATOM 826 O O . GLU A 1 106 ? -7.802 -11.487 19.020 1.00 96.56 106 GLU A O 1
ATOM 831 N N . SER A 1 107 ? -9.215 -11.581 20.763 1.00 97.19 107 SER A N 1
ATOM 832 C CA . SER A 1 107 ? -9.749 -10.240 20.583 1.00 97.19 107 SER A CA 1
ATOM 833 C C . SER A 1 107 ? -8.742 -9.148 20.904 1.00 97.19 107 SER A C 1
ATOM 835 O O . SER A 1 107 ? -7.853 -9.284 21.749 1.00 97.19 107 SER A O 1
ATOM 837 N N . PHE A 1 108 ? -8.909 -8.012 20.234 1.00 98.00 108 PHE A N 1
ATOM 838 C CA . PHE A 1 108 ? -8.057 -6.857 20.431 1.00 98.00 108 PHE A CA 1
ATOM 839 C C . PHE A 1 108 ? -8.114 -6.367 21.882 1.00 98.00 108 PHE A C 1
ATOM 841 O O . PHE A 1 108 ? -9.180 -6.162 22.461 1.00 98.00 108 PHE A O 1
ATOM 848 N N . SER A 1 109 ? -6.941 -6.084 22.444 1.00 97.12 109 SER A N 1
ATOM 849 C CA . SER A 1 109 ? -6.791 -5.373 23.710 1.00 97.12 109 SER A CA 1
ATOM 850 C C . SER A 1 109 ? -5.493 -4.568 23.716 1.00 97.12 109 SER A C 1
ATOM 852 O O . SER A 1 109 ? -4.572 -4.826 22.937 1.00 97.12 109 SER A O 1
ATOM 854 N N . THR A 1 110 ? -5.365 -3.623 24.647 1.00 94.31 110 THR A N 1
ATOM 855 C CA . THR A 1 110 ? -4.115 -2.866 24.845 1.00 94.31 110 THR A CA 1
ATOM 856 C C . THR A 1 110 ? -2.931 -3.770 25.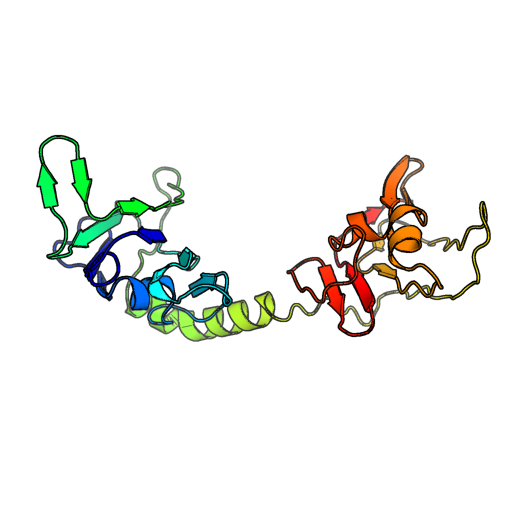211 1.00 94.31 110 THR A C 1
ATOM 858 O O . THR A 1 110 ? -1.787 -3.467 24.858 1.00 94.31 110 THR A O 1
ATOM 861 N N . LYS A 1 111 ? -3.194 -4.912 25.863 1.00 96.62 111 LYS A N 1
ATOM 862 C CA . LYS A 1 111 ? -2.190 -5.941 26.168 1.00 96.62 111 LYS A CA 1
ATOM 863 C C . LYS A 1 111 ? -1.693 -6.622 24.893 1.00 96.62 111 LYS A C 1
ATOM 865 O O . LYS A 1 111 ? -0.486 -6.632 24.663 1.00 96.62 111 LYS A O 1
ATOM 870 N N . VAL A 1 112 ? -2.608 -7.100 24.044 1.00 96.62 112 VAL A N 1
ATOM 871 C CA . VAL A 1 112 ? -2.278 -7.704 22.738 1.00 96.62 112 VAL A CA 1
ATOM 872 C C . VAL A 1 112 ? -1.498 -6.715 21.877 1.00 96.62 112 VAL A C 1
ATOM 874 O O . VAL A 1 112 ? -0.443 -7.058 21.347 1.00 96.62 112 VAL A O 1
ATOM 877 N N . LEU A 1 113 ? -1.946 -5.456 21.812 1.00 96.94 113 LEU A N 1
ATOM 878 C CA . LEU A 1 113 ? -1.238 -4.413 21.072 1.00 96.94 113 LEU A CA 1
ATOM 879 C C . LEU A 1 113 ? 0.191 -4.215 21.593 1.00 96.94 113 LEU A C 1
ATOM 881 O O . LEU A 1 113 ? 1.123 -4.133 20.801 1.00 96.94 113 LEU A O 1
ATOM 885 N N . THR A 1 114 ? 0.376 -4.167 22.916 1.00 97.00 114 THR A N 1
ATOM 886 C CA . THR A 1 114 ? 1.698 -4.003 23.541 1.00 97.00 114 THR A CA 1
ATOM 887 C C . THR A 1 114 ? 2.639 -5.150 23.184 1.00 97.00 114 THR A C 1
ATOM 889 O O . THR A 1 114 ? 3.786 -4.894 22.824 1.00 97.00 114 THR A O 1
ATOM 892 N N . VAL A 1 115 ? 2.149 -6.390 23.223 1.00 97.81 115 VAL A N 1
ATOM 893 C CA . VAL A 1 115 ? 2.913 -7.579 22.815 1.00 97.81 115 VAL A CA 1
ATOM 894 C C . VAL A 1 115 ? 3.244 -7.538 21.317 1.00 97.81 115 VAL A C 1
ATOM 896 O O . VAL A 1 115 ? 4.353 -7.893 20.923 1.00 97.81 115 VAL A O 1
ATOM 899 N N . ALA A 1 116 ? 2.324 -7.051 20.480 1.00 97.19 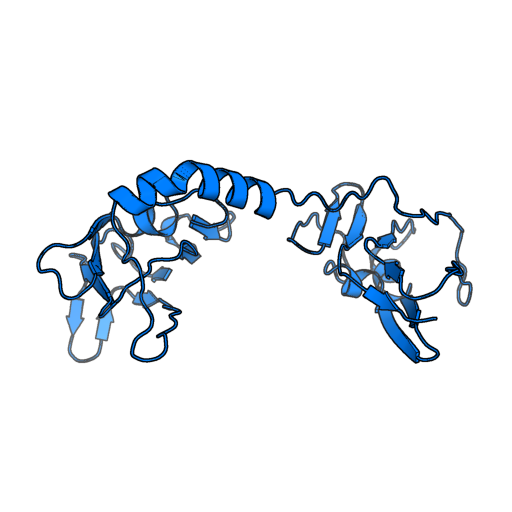116 ALA A N 1
ATOM 900 C CA . ALA A 1 116 ? 2.490 -6.989 19.030 1.00 97.19 116 ALA A CA 1
ATOM 901 C C . ALA A 1 116 ? 3.396 -5.844 18.535 1.00 97.19 116 ALA A C 1
ATOM 903 O O . ALA A 1 116 ? 3.812 -5.875 17.375 1.00 97.19 116 ALA A O 1
ATOM 904 N N . LYS A 1 117 ? 3.735 -4.847 19.370 1.00 96.44 117 LYS A N 1
ATOM 905 C CA . LYS A 1 117 ? 4.516 -3.659 18.960 1.00 96.44 117 LYS A CA 1
ATOM 906 C C . LYS A 1 117 ? 5.778 -3.980 18.141 1.00 96.44 117 LYS A C 1
ATOM 908 O O . LYS A 1 117 ? 5.902 -3.414 17.056 1.00 96.44 117 LYS A O 1
ATOM 913 N N . PRO A 1 118 ? 6.667 -4.911 18.549 1.00 97.56 118 PRO A N 1
ATOM 914 C CA . PRO A 1 118 ? 7.867 -5.215 17.764 1.00 97.56 118 PRO A CA 1
ATOM 915 C C . PRO A 1 118 ? 7.547 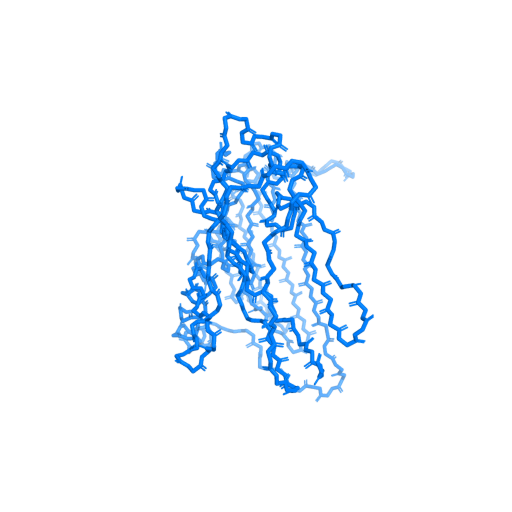-5.781 16.372 1.00 97.56 118 PRO A C 1
ATOM 917 O O . PRO A 1 118 ? 8.233 -5.481 15.392 1.00 97.56 118 PRO A O 1
ATOM 920 N N . LEU A 1 119 ? 6.484 -6.588 16.263 1.00 97.50 119 LEU A N 1
ATOM 921 C CA . LEU A 1 119 ? 6.019 -7.119 14.982 1.00 97.50 119 LEU A CA 1
ATOM 922 C C . LEU A 1 119 ? 5.437 -6.006 14.104 1.00 97.50 119 LEU A C 1
ATOM 924 O O . LEU A 1 119 ? 5.713 -5.980 12.905 1.00 97.50 119 LEU A O 1
ATOM 928 N N . LEU A 1 120 ? 4.670 -5.081 14.685 1.00 97.12 120 LEU A N 1
ATOM 929 C CA . LEU A 1 120 ? 4.115 -3.930 13.971 1.00 97.12 120 LEU A CA 1
ATOM 930 C C . LEU A 1 120 ? 5.220 -3.022 13.430 1.00 97.12 120 LEU A C 1
ATOM 932 O O . LEU A 1 120 ? 5.203 -2.693 12.250 1.00 97.12 120 LEU A O 1
ATOM 936 N N . GLU A 1 121 ? 6.220 -2.683 14.243 1.00 95.81 121 GLU A N 1
ATOM 937 C CA . GLU A 1 121 ? 7.358 -1.859 13.820 1.00 95.81 121 GLU A CA 1
ATOM 938 C C . GLU A 1 121 ? 8.139 -2.511 12.675 1.00 95.81 121 GLU A C 1
ATOM 940 O O . GLU A 1 121 ? 8.429 -1.866 11.662 1.00 95.81 121 GLU A O 1
ATOM 945 N N . LYS A 1 122 ? 8.426 -3.816 12.795 1.00 96.44 122 LYS A N 1
ATOM 946 C CA . LYS A 1 122 ? 9.059 -4.589 11.721 1.00 96.44 122 LYS A CA 1
ATOM 947 C C . LYS A 1 122 ? 8.205 -4.570 10.454 1.00 96.44 122 LYS A C 1
ATOM 949 O O . LYS A 1 122 ? 8.735 -4.323 9.375 1.00 96.44 122 LYS A O 1
ATOM 954 N N . THR A 1 123 ? 6.899 -4.788 10.588 1.00 96.31 123 THR A N 1
ATOM 955 C CA . THR A 1 123 ? 5.950 -4.798 9.467 1.00 96.31 123 THR A CA 1
ATOM 956 C C . THR A 1 123 ? 5.911 -3.443 8.769 1.00 96.31 123 THR A C 1
ATOM 958 O O . THR A 1 123 ? 6.086 -3.386 7.557 1.00 96.31 123 THR A O 1
ATOM 961 N N . CYS A 1 124 ? 5.774 -2.346 9.514 1.00 95.62 124 CYS A N 1
ATOM 962 C CA . CYS A 1 124 ? 5.811 -0.986 8.982 1.00 95.62 124 CYS A CA 1
ATOM 963 C C . CYS A 1 124 ? 7.114 -0.697 8.226 1.00 95.62 124 CYS A C 1
ATOM 965 O O . CYS A 1 124 ? 7.080 -0.217 7.092 1.00 95.62 124 CYS A O 1
ATOM 967 N N . LYS A 1 125 ? 8.266 -1.052 8.813 1.00 94.62 125 LYS A N 1
ATOM 968 C CA . LYS A 1 125 ? 9.574 -0.892 8.164 1.00 94.62 125 LYS A CA 1
ATOM 969 C C . LYS A 1 125 ? 9.652 -1.681 6.858 1.00 94.62 125 LYS A C 1
ATOM 971 O O . LYS A 1 125 ? 10.104 -1.136 5.854 1.00 94.62 125 LYS A O 1
ATOM 976 N N . THR A 1 126 ? 9.201 -2.934 6.867 1.00 94.50 126 THR A N 1
ATOM 977 C CA . THR A 1 126 ? 9.165 -3.790 5.679 1.00 94.50 126 THR A CA 1
ATOM 978 C C . THR A 1 126 ? 8.230 -3.220 4.614 1.00 94.50 126 THR A C 1
ATOM 980 O O . THR A 1 126 ? 8.643 -3.122 3.467 1.00 94.50 126 THR A O 1
ATOM 983 N N . LEU A 1 127 ? 7.020 -2.777 4.969 1.00 93.69 127 LEU A N 1
ATOM 984 C CA . LEU A 1 127 ? 6.051 -2.193 4.029 1.00 93.69 127 LEU A CA 1
ATOM 985 C C . LEU A 1 127 ? 6.571 -0.925 3.341 1.00 93.69 127 LEU A C 1
ATOM 987 O O . LEU A 1 127 ? 6.333 -0.735 2.152 1.00 93.69 127 LEU A O 1
ATOM 991 N N . LEU A 1 128 ? 7.301 -0.073 4.065 1.00 91.12 128 LEU A N 1
ATOM 992 C CA . LEU A 1 128 ? 7.880 1.159 3.513 1.00 91.12 128 LEU A CA 1
ATOM 993 C C . LEU A 1 128 ? 9.165 0.915 2.714 1.00 91.12 128 LEU A C 1
ATOM 995 O O . LEU A 1 128 ? 9.520 1.701 1.832 1.00 91.12 128 LEU A O 1
ATOM 999 N N . ARG A 1 129 ? 9.911 -0.134 3.062 1.00 88.88 129 ARG A N 1
ATOM 1000 C CA . ARG A 1 129 ? 11.211 -0.464 2.471 1.00 88.88 129 ARG A CA 1
ATOM 1001 C C . ARG A 1 129 ? 11.306 -1.973 2.271 1.00 88.88 129 ARG A C 1
ATOM 1003 O O . ARG A 1 129 ? 12.045 -2.629 3.010 1.00 88.88 129 ARG A O 1
ATOM 1010 N N . PRO A 1 130 ? 10.547 -2.529 1.313 1.00 86.75 130 PRO A N 1
ATOM 1011 C CA . PRO A 1 130 ? 10.641 -3.946 1.041 1.00 86.75 130 PRO A CA 1
ATOM 1012 C C . PRO A 1 130 ? 12.032 -4.258 0.496 1.00 86.75 130 PRO A C 1
ATOM 1014 O O . PRO A 1 130 ? 12.547 -3.549 -0.371 1.00 86.75 130 PRO A O 1
ATOM 1017 N N . ASP A 1 131 ? 12.636 -5.318 1.022 1.00 85.88 131 ASP A N 1
ATOM 1018 C CA . ASP A 1 131 ? 13.867 -5.873 0.484 1.00 85.88 131 ASP A CA 1
ATOM 1019 C C . ASP A 1 131 ? 13.519 -7.134 -0.300 1.00 85.88 131 ASP A C 1
ATOM 1021 O O . ASP A 1 131 ? 13.108 -8.150 0.263 1.00 85.88 131 ASP A O 1
ATOM 1025 N N . PHE A 1 132 ? 13.626 -7.029 -1.619 1.00 85.50 132 PHE A N 1
ATOM 1026 C CA . PHE A 1 132 ? 13.415 -8.140 -2.543 1.00 85.50 132 PHE A CA 1
ATOM 1027 C C . PHE A 1 132 ? 14.736 -8.695 -3.079 1.00 85.50 132 PHE A C 1
ATOM 1029 O O . PHE A 1 132 ? 14.735 -9.397 -4.091 1.00 85.50 132 PHE A O 1
ATOM 1036 N N . THR A 1 133 ? 15.859 -8.340 -2.453 1.00 83.81 133 THR A N 1
ATOM 1037 C CA . THR A 1 133 ? 17.178 -8.816 -2.857 1.00 83.81 133 THR A CA 1
ATOM 1038 C C . THR A 1 133 ? 17.278 -10.314 -2.607 1.00 83.81 133 THR A C 1
ATOM 1040 O O . THR A 1 133 ? 16.991 -10.802 -1.516 1.00 83.81 133 THR A O 1
ATOM 1043 N N . ASP A 1 134 ? 17.708 -11.041 -3.630 1.00 86.62 134 ASP A N 1
ATOM 1044 C CA . ASP A 1 134 ? 18.126 -12.431 -3.523 1.00 86.62 134 ASP A CA 1
ATOM 1045 C C . ASP A 1 134 ? 19.552 -12.508 -4.067 1.00 86.62 134 ASP A C 1
ATOM 1047 O O . ASP A 1 134 ? 19.784 -12.295 -5.256 1.00 86.62 134 ASP A O 1
ATOM 1051 N N . GLU A 1 135 ? 20.520 -12.766 -3.186 1.00 86.06 135 GLU A N 1
ATOM 1052 C CA . GLU A 1 135 ? 21.946 -12.827 -3.532 1.00 86.06 135 GLU A CA 1
ATOM 1053 C C . GLU A 1 135 ? 22.267 -13.940 -4.540 1.00 86.06 135 GLU A C 1
ATOM 1055 O O . GLU A 1 135 ? 23.317 -13.916 -5.179 1.00 86.06 135 GLU A O 1
ATOM 1060 N N . LYS A 1 136 ? 21.367 -14.917 -4.699 1.00 87.81 136 LYS A N 1
ATOM 1061 C CA . LYS A 1 136 ? 21.510 -16.020 -5.654 1.00 87.81 136 LYS A CA 1
ATOM 1062 C C . LYS A 1 136 ? 20.831 -15.730 -6.993 1.00 87.81 136 LYS A C 1
ATOM 1064 O O . LYS A 1 136 ? 20.871 -16.587 -7.877 1.00 87.81 136 LYS A O 1
ATOM 1069 N N . ALA A 1 137 ? 20.192 -14.569 -7.149 1.00 91.19 137 ALA A N 1
ATOM 1070 C CA . ALA A 1 137 ? 19.503 -14.213 -8.379 1.00 91.19 137 ALA A CA 1
ATOM 1071 C C . ALA A 1 137 ? 20.488 -14.027 -9.541 1.00 91.19 137 ALA A C 1
ATOM 1073 O O . ALA A 1 137 ? 21.484 -13.311 -9.445 1.00 91.19 137 ALA A O 1
ATOM 1074 N N . GLU A 1 138 ? 20.161 -14.643 -10.673 1.00 93.56 138 GLU A N 1
ATOM 1075 C CA . GLU A 1 138 ? 20.837 -14.401 -11.943 1.00 93.56 138 GLU A CA 1
ATOM 1076 C C . GLU A 1 138 ? 20.451 -13.009 -12.466 1.00 93.56 138 GLU A C 1
ATOM 1078 O O . GLU A 1 138 ? 19.267 -12.674 -12.554 1.00 93.56 138 GLU A O 1
ATOM 1083 N N . ILE A 1 139 ? 21.449 -12.183 -12.792 1.00 94.44 139 ILE A N 1
ATOM 1084 C CA . ILE A 1 139 ? 21.238 -10.813 -13.268 1.00 94.44 139 ILE A CA 1
ATOM 1085 C C . ILE A 1 139 ? 21.581 -10.740 -14.751 1.00 94.44 139 ILE A C 1
ATOM 1087 O O . ILE A 1 139 ? 22.725 -10.954 -15.147 1.00 94.44 139 ILE A O 1
ATOM 1091 N N . HIS A 1 140 ? 20.594 -10.345 -15.551 1.00 95.62 140 HIS A N 1
ATOM 1092 C CA . HIS A 1 140 ? 20.780 -9.962 -16.945 1.00 95.62 140 HIS A CA 1
ATOM 1093 C C . HIS A 1 140 ? 20.686 -8.440 -17.048 1.00 95.62 140 HIS A C 1
ATOM 1095 O O . HIS A 1 140 ? 19.726 -7.837 -16.563 1.00 95.62 140 HIS A O 1
ATOM 1101 N N . SER A 1 141 ? 21.692 -7.804 -17.646 1.00 96.81 141 SER A N 1
ATOM 1102 C CA . SER A 1 141 ? 21.739 -6.352 -17.809 1.00 96.81 141 SER A CA 1
ATOM 1103 C C . SER A 1 141 ? 22.393 -5.965 -19.131 1.00 96.81 141 SER A C 1
ATOM 1105 O O . SER A 1 141 ? 23.172 -6.718 -19.714 1.00 96.81 141 SER A O 1
ATOM 1107 N N . GLY A 1 142 ? 22.038 -4.785 -19.627 1.00 97.12 142 GLY A N 1
ATOM 1108 C CA . GLY A 1 142 ? 22.524 -4.260 -20.894 1.00 97.12 142 GLY A CA 1
ATOM 1109 C C . GLY A 1 142 ? 21.946 -2.878 -21.165 1.00 97.12 142 GLY A C 1
ATOM 1110 O O . GLY A 1 142 ? 20.977 -2.459 -20.530 1.00 97.12 142 GLY A O 1
ATOM 1111 N N . SER A 1 143 ? 22.553 -2.166 -22.106 1.00 97.12 143 SER A N 1
ATOM 1112 C CA . SER A 1 143 ? 22.085 -0.869 -22.585 1.00 97.12 143 SER A CA 1
ATOM 1113 C C . SER A 1 143 ? 22.288 -0.780 -24.093 1.00 97.12 143 SER A C 1
ATOM 1115 O O . SER A 1 143 ? 23.255 -1.311 -24.637 1.00 97.12 143 SER A O 1
ATOM 1117 N N . GLN A 1 144 ? 21.352 -0.131 -24.780 1.00 97.19 144 GLN A N 1
ATOM 1118 C CA . GLN A 1 144 ? 21.378 0.016 -26.231 1.00 97.19 144 GLN A CA 1
ATOM 1119 C C . GLN A 1 144 ? 20.618 1.280 -26.642 1.00 97.19 144 GLN A C 1
ATOM 1121 O O . GLN A 1 144 ? 19.653 1.675 -25.988 1.00 97.19 144 GLN A O 1
ATOM 1126 N N . ILE A 1 145 ? 21.045 1.902 -27.742 1.00 97.50 145 ILE A N 1
ATOM 1127 C CA . ILE A 1 145 ? 20.262 2.932 -28.432 1.00 97.50 145 ILE A CA 1
ATOM 1128 C C . ILE A 1 145 ? 19.234 2.218 -29.311 1.00 97.50 145 ILE A C 1
ATOM 1130 O O . ILE A 1 145 ? 19.618 1.476 -30.212 1.00 97.50 145 ILE A O 1
ATOM 1134 N N . LEU A 1 146 ? 17.948 2.451 -29.058 1.00 97.06 146 LEU A N 1
ATOM 1135 C CA . LEU A 1 146 ? 16.854 1.867 -29.834 1.00 97.06 146 LEU A CA 1
ATOM 1136 C C . LEU A 1 146 ? 16.349 2.867 -30.878 1.00 97.06 146 LEU A C 1
ATOM 1138 O O . LEU A 1 146 ? 15.891 3.957 -30.532 1.00 97.06 146 LEU A O 1
ATOM 1142 N N . LYS A 1 147 ? 16.420 2.496 -32.158 1.00 96.25 147 LYS A N 1
ATOM 1143 C CA . LYS A 1 147 ? 15.688 3.160 -33.245 1.00 96.25 147 LYS A CA 1
ATOM 1144 C C . LYS A 1 147 ? 14.282 2.554 -33.370 1.00 96.25 147 LYS A C 1
ATOM 1146 O O . LYS A 1 147 ? 14.003 1.515 -32.772 1.00 96.25 147 LYS A O 1
ATOM 1151 N N . PRO A 1 148 ? 13.368 3.174 -34.140 1.00 95.69 148 PRO A N 1
ATOM 1152 C CA . PRO A 1 148 ? 12.054 2.588 -34.385 1.00 95.69 148 PRO A CA 1
ATOM 1153 C C . PRO A 1 148 ? 12.159 1.161 -34.940 1.00 95.69 148 PRO A C 1
ATOM 1155 O O . PRO A 1 148 ? 12.780 0.947 -35.978 1.00 95.69 148 PRO A O 1
ATOM 1158 N N . GLY A 1 149 ? 11.537 0.204 -34.247 1.00 95.62 149 GLY A N 1
ATOM 1159 C CA . GLY A 1 149 ? 11.564 -1.217 -34.607 1.00 95.62 149 GLY A CA 1
ATOM 1160 C C . GLY A 1 149 ? 12.760 -2.007 -34.068 1.00 95.62 149 GLY A C 1
ATOM 1161 O O . GLY A 1 149 ? 12.801 -3.214 -34.286 1.00 95.62 149 GLY A O 1
ATOM 1162 N N . ASP A 1 150 ? 13.699 -1.369 -33.362 1.00 97.62 150 ASP A N 1
ATOM 1163 C CA . ASP A 1 150 ? 14.787 -2.069 -32.676 1.00 97.62 150 ASP A CA 1
ATOM 1164 C C . ASP A 1 150 ? 14.309 -2.690 -31.356 1.00 97.62 150 ASP A C 1
ATOM 1166 O O . ASP A 1 150 ? 13.360 -2.222 -30.722 1.00 97.62 150 ASP A O 1
ATOM 1170 N N . TYR A 1 151 ? 15.045 -3.706 -30.900 1.00 97.19 151 TYR A N 1
ATOM 1171 C CA . TYR A 1 151 ? 14.804 -4.395 -29.636 1.00 97.19 151 TYR A CA 1
ATOM 1172 C C . TYR A 1 151 ? 16.112 -4.582 -28.863 1.00 97.19 151 TYR A C 1
ATOM 1174 O O . TYR A 1 151 ? 17.175 -4.782 -29.455 1.00 97.19 151 TYR A O 1
ATOM 1182 N N . LEU A 1 152 ? 16.009 -4.561 -27.534 1.00 97.62 152 LEU A N 1
ATOM 1183 C CA . LEU A 1 152 ? 17.008 -5.101 -26.617 1.00 97.62 152 LEU A CA 1
ATOM 1184 C C . LEU A 1 152 ? 16.385 -6.326 -25.944 1.00 97.62 152 LEU A C 1
ATOM 1186 O O . LEU A 1 152 ? 15.401 -6.192 -25.216 1.00 97.62 152 LEU A O 1
ATOM 1190 N N . THR A 1 153 ? 16.951 -7.504 -26.195 1.00 96.75 153 THR A N 1
ATOM 1191 C CA . THR A 1 153 ? 16.377 -8.784 -25.762 1.00 96.75 153 THR A CA 1
ATOM 1192 C C . THR A 1 153 ? 17.290 -9.482 -24.767 1.00 96.75 153 THR A C 1
ATOM 1194 O O . THR A 1 153 ? 18.499 -9.571 -24.974 1.00 96.75 153 THR A O 1
ATOM 1197 N N . PHE A 1 154 ? 16.691 -10.024 -23.708 1.00 96.06 154 PHE A N 1
ATOM 1198 C CA . PHE A 1 154 ? 17.347 -10.936 -22.779 1.00 96.06 154 PHE A CA 1
ATOM 1199 C C . PHE A 1 154 ? 16.676 -12.303 -22.873 1.00 96.06 154 PHE A C 1
ATOM 1201 O O . PHE A 1 154 ? 15.481 -12.425 -22.612 1.00 96.06 154 PHE A O 1
ATOM 1208 N N . GLU A 1 155 ? 17.448 -13.325 -23.235 1.00 94.19 155 GLU A N 1
ATOM 1209 C CA . GLU A 1 155 ? 17.003 -14.715 -23.170 1.00 94.19 155 GLU A CA 1
ATOM 1210 C C . GLU A 1 155 ? 17.353 -15.288 -21.800 1.00 94.19 155 GLU A C 1
ATOM 1212 O O . GLU A 1 155 ? 18.525 -15.356 -21.414 1.00 94.19 155 GLU A O 1
ATOM 1217 N N . LEU A 1 156 ? 16.327 -15.688 -21.057 1.00 92.88 156 LEU A N 1
ATOM 1218 C CA . LEU A 1 156 ? 16.488 -16.328 -19.759 1.00 92.88 156 LEU A CA 1
ATOM 1219 C C . LEU A 1 156 ? 16.623 -17.836 -19.965 1.00 92.88 156 LEU A C 1
ATOM 1221 O O . LEU A 1 156 ? 15.907 -18.422 -20.772 1.00 92.88 156 LEU A O 1
ATOM 1225 N N . LYS A 1 157 ? 17.554 -18.470 -19.245 1.00 89.00 157 LYS A N 1
ATOM 1226 C CA . LYS A 1 157 ? 17.781 -19.918 -19.325 1.00 89.00 157 LYS A CA 1
ATOM 1227 C C . LYS A 1 157 ? 17.361 -20.620 -18.042 1.00 89.00 157 LYS A C 1
ATOM 1229 O O . LYS A 1 157 ? 17.597 -20.133 -16.934 1.00 89.00 157 LYS A O 1
ATOM 1234 N N . GLY A 1 158 ? 16.889 -21.851 -18.197 1.00 89.25 158 GLY A N 1
ATOM 1235 C CA . GLY A 1 158 ? 16.547 -22.747 -17.095 1.00 89.25 158 GLY A CA 1
ATOM 1236 C C . GLY A 1 158 ? 15.043 -22.852 -16.886 1.00 89.25 158 GLY A C 1
ATOM 1237 O O . GLY A 1 158 ? 14.288 -22.037 -17.383 1.00 89.25 158 GLY A O 1
ATOM 1238 N N . LYS A 1 159 ? 14.633 -23.883 -16.150 1.00 93.94 159 LYS A N 1
ATOM 1239 C CA . LYS A 1 159 ? 13.227 -24.242 -15.949 1.00 93.94 159 LYS A CA 1
ATOM 1240 C C . LYS A 1 159 ? 12.768 -23.931 -14.532 1.00 93.94 159 LYS A C 1
ATOM 1242 O O . LYS A 1 159 ? 13.593 -23.950 -13.617 1.00 93.94 159 LYS A O 1
ATOM 1247 N N . ASN A 1 160 ? 11.462 -23.748 -14.343 1.00 95.19 160 ASN A N 1
ATOM 1248 C CA . ASN A 1 160 ? 10.815 -23.533 -13.042 1.00 95.19 160 ASN A CA 1
ATOM 1249 C C . ASN A 1 160 ? 11.452 -22.383 -12.246 1.00 95.19 160 ASN A C 1
ATOM 1251 O O . ASN A 1 160 ? 11.814 -22.529 -11.075 1.00 95.19 160 ASN A O 1
ATOM 1255 N N . LYS A 1 161 ? 11.635 -21.244 -12.909 1.00 95.25 161 LYS A N 1
ATOM 1256 C CA . LYS A 1 161 ? 12.260 -20.041 -12.351 1.00 95.25 161 LYS A CA 1
ATOM 1257 C C . LYS A 1 161 ? 11.234 -18.907 -12.294 1.00 95.25 161 LYS A C 1
ATOM 1259 O O . LYS A 1 161 ? 10.100 -19.039 -12.742 1.00 95.25 161 LYS A O 1
ATOM 1264 N N . ALA A 1 162 ? 11.616 -17.778 -11.703 1.00 94.88 162 ALA A N 1
ATOM 1265 C CA . ALA A 1 162 ? 10.785 -16.582 -11.688 1.00 94.88 162 ALA A CA 1
ATOM 1266 C C . ALA A 1 162 ? 11.628 -15.330 -11.909 1.00 94.88 162 ALA A C 1
ATOM 1268 O O . ALA A 1 162 ? 12.699 -15.190 -11.315 1.00 94.88 162 ALA A O 1
ATOM 1269 N N . ILE A 1 163 ? 11.113 -14.380 -12.689 1.00 94.7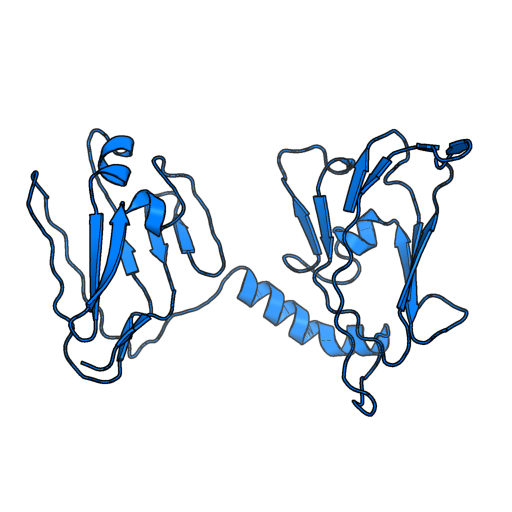5 163 ILE A N 1
ATOM 1270 C CA . ILE A 1 163 ? 11.624 -13.012 -12.634 1.00 94.75 163 ILE A CA 1
ATOM 1271 C C . ILE A 1 163 ? 11.132 -12.392 -11.327 1.00 94.75 163 ILE A C 1
ATOM 1273 O O . ILE A 1 163 ? 9.944 -12.428 -11.001 1.00 94.75 163 ILE A O 1
ATOM 1277 N N . ARG A 1 164 ? 12.071 -11.842 -10.554 1.00 94.38 164 ARG A N 1
ATOM 1278 C CA . ARG A 1 164 ? 11.796 -11.167 -9.275 1.00 94.38 164 ARG A CA 1
ATOM 1279 C C . ARG A 1 164 ? 12.003 -9.659 -9.326 1.00 94.38 164 ARG A C 1
ATOM 1281 O O . ARG A 1 164 ? 11.572 -8.969 -8.406 1.00 94.38 164 ARG A O 1
ATOM 1288 N N . LYS A 1 165 ? 12.660 -9.157 -10.374 1.00 95.56 165 LYS A N 1
ATOM 1289 C CA . LYS A 1 165 ? 12.941 -7.738 -10.572 1.00 95.56 165 LYS A CA 1
ATOM 1290 C C . LYS A 1 165 ? 13.076 -7.426 -12.059 1.00 95.56 165 LYS A C 1
ATOM 1292 O O . LYS A 1 165 ? 13.847 -8.084 -12.749 1.00 95.56 165 LYS A O 1
ATOM 1297 N N . ILE A 1 166 ? 12.388 -6.388 -12.521 1.00 96.50 166 ILE A N 1
ATOM 1298 C CA . ILE A 1 166 ? 12.655 -5.740 -13.813 1.00 96.50 166 ILE A CA 1
ATOM 1299 C C . ILE A 1 166 ? 13.011 -4.286 -13.527 1.00 96.50 166 ILE A C 1
ATOM 1301 O O . ILE A 1 166 ? 12.331 -3.627 -12.743 1.00 96.50 166 ILE A O 1
ATOM 1305 N N . SER A 1 167 ? 14.089 -3.798 -14.141 1.00 97.25 167 SER A N 1
ATOM 1306 C CA . SER A 1 167 ? 14.593 -2.437 -13.961 1.00 97.25 167 SER A CA 1
ATOM 1307 C C . SER A 1 167 ? 14.853 -1.816 -15.328 1.00 97.25 167 SER A C 1
ATOM 1309 O O . SER A 1 167 ? 15.613 -2.373 -16.114 1.00 97.25 167 SER A O 1
ATOM 1311 N N . VAL A 1 168 ? 14.239 -0.669 -15.616 1.00 98.00 168 VAL A N 1
ATOM 1312 C CA . VAL A 1 168 ? 14.403 0.056 -16.884 1.00 98.00 168 VAL A CA 1
ATOM 1313 C C . VAL A 1 168 ? 14.683 1.529 -16.612 1.00 98.00 168 VAL A C 1
ATOM 1315 O O . VAL A 1 168 ? 14.012 2.161 -15.801 1.00 98.00 168 VAL A O 1
ATOM 1318 N N . LYS A 1 169 ? 15.676 2.084 -17.306 1.00 97.94 169 LYS A N 1
ATOM 1319 C CA . LYS A 1 169 ? 15.939 3.523 -17.346 1.00 97.94 169 LYS A CA 1
ATOM 1320 C C . LYS A 1 169 ? 15.974 3.959 -18.802 1.00 97.94 169 LYS A C 1
ATOM 1322 O O . LYS A 1 169 ? 16.784 3.452 -19.574 1.00 97.94 169 LYS A O 1
ATOM 1327 N N . LEU A 1 170 ? 15.077 4.867 -19.174 1.00 97.44 170 LEU A N 1
ATOM 1328 C CA . LEU A 1 170 ? 15.022 5.433 -20.518 1.00 97.44 170 LEU A CA 1
ATOM 1329 C C . LEU A 1 170 ? 15.698 6.801 -20.527 1.00 97.44 170 LEU A C 1
ATOM 1331 O O . LEU A 1 170 ? 15.485 7.616 -19.633 1.00 97.44 170 LEU A O 1
ATOM 1335 N N . ILE A 1 171 ? 16.495 7.047 -21.562 1.00 96.81 171 ILE A N 1
ATOM 1336 C CA . ILE A 1 171 ? 17.096 8.347 -21.847 1.00 96.81 171 ILE A CA 1
ATOM 1337 C C . ILE A 1 171 ? 16.696 8.695 -23.276 1.00 96.81 171 ILE A C 1
ATOM 1339 O O . ILE A 1 171 ? 16.976 7.936 -24.201 1.00 96.81 171 ILE A O 1
ATOM 1343 N N . ALA A 1 172 ? 16.013 9.820 -23.448 1.00 96.88 172 ALA A N 1
ATOM 1344 C CA . ALA A 1 172 ? 15.545 10.298 -24.740 1.00 96.88 172 ALA A CA 1
ATOM 1345 C C . ALA A 1 172 ? 15.403 11.822 -24.707 1.00 96.88 172 ALA A C 1
ATOM 1347 O O . ALA A 1 172 ? 15.159 12.393 -23.646 1.00 96.88 172 ALA A O 1
ATOM 1348 N N . GLU A 1 173 ? 15.497 12.463 -25.872 1.00 96.75 173 GLU A N 1
ATOM 1349 C CA . GLU A 1 173 ? 15.219 13.899 -26.016 1.00 96.75 173 GLU A CA 1
ATOM 1350 C C . GLU A 1 173 ? 13.773 14.226 -25.607 1.00 96.75 173 GLU A C 1
ATOM 1352 O O . GLU A 1 173 ? 13.529 15.161 -24.850 1.00 96.75 173 GLU A O 1
ATOM 1357 N N . ASN A 1 174 ? 12.814 13.395 -26.036 1.00 97.19 174 ASN A N 1
ATOM 1358 C CA . ASN A 1 174 ? 11.420 13.462 -25.604 1.00 97.19 174 ASN A CA 1
ATOM 1359 C C . ASN A 1 174 ? 11.062 12.238 -24.750 1.00 97.19 174 ASN A C 1
ATOM 1361 O O . ASN A 1 174 ? 10.538 11.237 -25.248 1.00 97.19 174 ASN A O 1
ATOM 1365 N N . ILE A 1 175 ? 11.347 12.326 -23.449 1.00 97.50 175 ILE A N 1
ATOM 1366 C CA . ILE A 1 175 ? 11.081 11.238 -22.500 1.00 97.50 175 ILE A CA 1
ATOM 1367 C C . ILE A 1 175 ? 9.591 10.883 -22.403 1.00 97.50 175 ILE A C 1
ATOM 1369 O O . ILE A 1 175 ? 9.253 9.703 -22.332 1.00 97.50 175 ILE A O 1
ATOM 1373 N N . ASN A 1 176 ? 8.695 11.872 -22.483 1.00 97.81 176 ASN A N 1
ATOM 1374 C CA . ASN A 1 176 ? 7.254 11.636 -22.375 1.00 97.81 176 ASN A CA 1
ATOM 1375 C C . ASN A 1 176 ? 6.739 10.752 -23.518 1.00 97.81 176 ASN A C 1
ATOM 1377 O O . ASN A 1 176 ? 5.919 9.859 -23.307 1.00 97.81 176 ASN A O 1
ATOM 1381 N N . GLN A 1 177 ? 7.248 10.972 -24.734 1.00 97.69 177 GLN A N 1
ATOM 1382 C CA . GLN A 1 177 ? 6.933 10.118 -25.875 1.00 97.69 177 GLN A CA 1
ATOM 1383 C C . GLN A 1 177 ? 7.625 8.754 -25.770 1.00 97.69 177 GLN A C 1
ATOM 1385 O O . GLN A 1 177 ? 7.009 7.735 -26.091 1.00 97.69 177 GLN A O 1
ATOM 1390 N N . ALA A 1 178 ? 8.877 8.706 -25.308 1.00 97.75 178 ALA A N 1
ATOM 1391 C CA . ALA A 1 178 ? 9.620 7.455 -25.152 1.00 97.75 178 ALA A CA 1
ATOM 1392 C C . ALA A 1 178 ? 8.936 6.488 -24.169 1.00 97.75 178 ALA A C 1
ATOM 1394 O O . ALA A 1 178 ? 8.837 5.300 -24.460 1.00 97.75 178 ALA A O 1
ATOM 1395 N N . LEU A 1 179 ? 8.383 6.990 -23.058 1.00 98.06 179 LEU A N 1
ATOM 1396 C CA . LEU A 1 179 ? 7.634 6.178 -22.087 1.00 98.06 179 LEU A CA 1
ATOM 1397 C C . LEU A 1 179 ? 6.419 5.466 -22.700 1.00 98.06 179 LEU A C 1
ATOM 1399 O O . LEU A 1 179 ? 6.103 4.353 -22.288 1.00 98.06 179 LEU A O 1
ATOM 1403 N N . ARG A 1 180 ? 5.773 6.092 -23.693 1.00 97.25 180 ARG A N 1
ATOM 1404 C CA . ARG A 1 180 ? 4.572 5.573 -24.369 1.00 97.25 180 ARG A CA 1
ATOM 1405 C C . ARG A 1 180 ? 4.864 4.716 -25.597 1.00 97.25 180 ARG A C 1
ATOM 1407 O O . ARG A 1 180 ? 3.998 3.964 -26.031 1.00 97.25 180 ARG A O 1
ATOM 1414 N N . SER A 1 181 ? 6.027 4.899 -26.218 1.00 97.12 181 SER A N 1
ATOM 1415 C CA . SER A 1 181 ? 6.374 4.256 -27.496 1.00 97.12 181 SER A CA 1
ATOM 1416 C C . SER A 1 181 ? 7.387 3.125 -27.355 1.00 97.12 181 SER A C 1
ATOM 1418 O O . SER A 1 181 ? 7.422 2.246 -28.213 1.00 97.12 181 SER A O 1
ATOM 1420 N N . THR A 1 182 ? 8.155 3.089 -26.265 1.00 98.00 182 THR A N 1
ATOM 1421 C CA . THR A 1 182 ? 8.962 1.924 -25.899 1.00 98.00 182 THR A CA 1
ATOM 1422 C C . THR A 1 182 ? 8.080 0.921 -25.167 1.00 98.00 182 THR A C 1
ATOM 1424 O O . THR A 1 182 ? 7.505 1.237 -24.125 1.00 98.00 182 THR A O 1
ATOM 1427 N N . VAL A 1 183 ? 7.985 -0.294 -25.702 1.00 98.12 183 VAL A N 1
ATOM 1428 C CA . VAL A 1 183 ? 7.160 -1.376 -25.154 1.00 98.12 183 VAL A CA 1
ATOM 1429 C C . VAL A 1 183 ? 8.038 -2.378 -24.415 1.00 98.12 183 VAL A C 1
ATOM 1431 O O . VAL A 1 183 ? 9.035 -2.855 -24.954 1.00 98.12 183 VAL A O 1
ATOM 1434 N N . LEU A 1 184 ? 7.646 -2.723 -23.188 1.00 98.00 184 LEU A N 1
ATOM 1435 C CA . LEU A 1 184 ? 8.139 -3.915 -22.511 1.00 98.00 184 LEU A CA 1
ATOM 1436 C C . LEU A 1 184 ? 7.307 -5.109 -22.988 1.00 98.00 184 LEU A C 1
ATOM 1438 O O . LEU A 1 184 ? 6.086 -5.132 -22.818 1.00 98.00 184 LEU A O 1
ATOM 1442 N N . SER A 1 185 ? 7.983 -6.096 -23.572 1.00 97.69 185 SER A N 1
ATOM 1443 C CA . SER A 1 185 ? 7.384 -7.359 -23.999 1.00 97.69 185 SER A CA 1
ATOM 1444 C C . SER A 1 185 ? 8.074 -8.519 -23.296 1.00 97.69 185 SER A C 1
ATOM 1446 O O . SER A 1 185 ? 9.303 -8.593 -23.297 1.00 97.69 185 SER A O 1
ATOM 1448 N N . THR A 1 186 ? 7.298 -9.444 -22.733 1.00 96.25 186 THR A N 1
ATOM 1449 C CA . THR A 1 186 ? 7.814 -10.704 -22.178 1.00 96.25 186 THR A CA 1
ATOM 1450 C C . THR A 1 186 ? 7.018 -11.883 -22.706 1.00 96.25 186 THR A C 1
ATOM 1452 O O . THR A 1 186 ? 5.814 -11.790 -22.957 1.00 96.25 186 THR A O 1
ATOM 1455 N N . SER A 1 187 ? 7.688 -13.019 -22.858 1.00 96.19 187 SER A N 1
ATOM 1456 C CA . SER A 1 187 ? 7.046 -14.285 -23.185 1.00 96.19 187 SER A CA 1
ATOM 1457 C C . SER A 1 187 ? 7.568 -15.367 -22.255 1.00 96.19 187 SER A C 1
ATOM 1459 O O . SER A 1 187 ? 8.776 -15.485 -22.076 1.00 96.19 187 SER A O 1
ATOM 1461 N N . PHE A 1 188 ? 6.648 -16.118 -21.660 1.00 95.31 188 PHE A N 1
ATOM 1462 C CA . PHE A 1 188 ? 6.930 -17.260 -20.795 1.00 95.31 188 PHE A CA 1
ATOM 1463 C C . PHE A 1 188 ? 6.143 -18.451 -21.312 1.00 95.31 188 PHE A C 1
ATOM 1465 O O . PHE A 1 188 ? 4.994 -18.285 -21.727 1.00 95.31 188 PHE A O 1
ATOM 1472 N N . ASP A 1 189 ? 6.752 -19.636 -21.307 1.00 94.62 189 ASP A N 1
ATOM 1473 C CA . ASP A 1 189 ? 6.060 -20.885 -21.642 1.00 94.62 189 ASP A CA 1
ATOM 1474 C C . ASP A 1 189 ? 5.352 -20.827 -23.015 1.00 94.62 189 ASP A C 1
ATOM 1476 O O . ASP A 1 189 ? 4.230 -21.304 -23.193 1.00 94.62 189 ASP A O 1
ATOM 1480 N N . GLY A 1 190 ? 5.978 -20.151 -23.987 1.00 92.56 190 GLY A N 1
ATOM 1481 C CA . GLY A 1 190 ? 5.446 -19.951 -25.342 1.00 92.56 190 GLY A CA 1
ATOM 1482 C C . GLY A 1 190 ? 4.325 -18.911 -25.479 1.00 92.56 190 GLY A C 1
ATOM 1483 O O . GLY A 1 190 ? 3.832 -18.710 -26.587 1.00 92.56 190 GLY A O 1
ATOM 1484 N N . ASN A 1 191 ? 3.933 -18.225 -24.402 1.00 94.69 191 ASN A N 1
ATOM 1485 C CA . ASN A 1 191 ? 2.860 -17.231 -24.405 1.00 94.69 191 ASN A CA 1
ATOM 1486 C C . ASN A 1 191 ? 3.391 -15.832 -24.091 1.00 94.69 191 ASN A C 1
ATOM 1488 O O . ASN A 1 191 ? 4.193 -15.648 -23.177 1.00 94.69 191 ASN A O 1
ATOM 1492 N N . GLN A 1 192 ? 2.896 -14.820 -24.803 1.00 96.38 192 GLN A N 1
ATOM 1493 C CA . GLN A 1 192 ? 3.158 -13.428 -24.451 1.00 96.38 192 GLN A CA 1
ATOM 1494 C C . GLN A 1 192 ? 2.350 -13.044 -23.209 1.00 96.38 192 GLN A C 1
ATOM 1496 O O . GLN A 1 192 ? 1.122 -13.062 -23.226 1.00 96.38 192 GLN A O 1
ATOM 1501 N N . THR A 1 193 ? 3.052 -12.698 -22.133 1.00 95.19 193 THR A N 1
ATOM 1502 C CA . THR A 1 193 ? 2.458 -12.431 -20.814 1.00 95.19 193 THR A CA 1
ATOM 1503 C C . THR A 1 193 ? 2.473 -10.955 -20.445 1.00 95.19 193 THR A C 1
ATOM 1505 O O . THR A 1 193 ? 1.617 -10.502 -19.689 1.00 95.19 193 THR A O 1
ATOM 1508 N N . ILE A 1 194 ? 3.415 -10.189 -20.998 1.00 96.50 194 ILE A N 1
ATOM 1509 C CA . ILE A 1 194 ? 3.480 -8.736 -20.852 1.00 96.50 194 ILE A CA 1
ATOM 1510 C C . ILE A 1 194 ? 3.610 -8.136 -22.245 1.00 96.50 194 ILE A C 1
ATOM 1512 O O . ILE A 1 194 ? 4.473 -8.537 -23.025 1.00 96.50 194 ILE A O 1
ATOM 1516 N N . TRP A 1 195 ? 2.757 -7.157 -22.529 1.00 97.62 195 TRP A N 1
ATOM 1517 C CA . TRP A 1 195 ? 2.879 -6.235 -23.650 1.00 97.62 195 TRP A CA 1
ATOM 1518 C C . TRP A 1 195 ? 2.280 -4.900 -23.223 1.00 97.62 195 TRP A C 1
ATOM 1520 O O . TRP A 1 195 ? 1.065 -4.704 -23.253 1.00 97.62 195 TRP A O 1
ATOM 1530 N N . ALA A 1 196 ? 3.130 -3.996 -22.753 1.00 97.88 196 ALA A N 1
ATOM 1531 C CA . ALA A 1 196 ? 2.703 -2.687 -22.278 1.00 97.88 196 ALA A CA 1
ATOM 1532 C C . ALA A 1 196 ? 3.794 -1.651 -22.550 1.00 97.88 196 ALA A C 1
ATOM 1534 O O . ALA A 1 196 ? 4.980 -1.997 -22.504 1.00 97.88 196 ALA A O 1
ATOM 1535 N N . PRO A 1 197 ? 3.439 -0.381 -22.808 1.00 98.19 197 PRO A N 1
ATOM 1536 C CA . PRO A 1 197 ? 4.450 0.653 -22.812 1.00 98.19 197 PRO A CA 1
ATOM 1537 C C . PRO A 1 197 ? 5.116 0.752 -21.435 1.00 98.19 197 PRO A C 1
ATOM 1539 O O . PRO A 1 197 ? 4.518 0.448 -20.396 1.00 98.19 197 PRO A O 1
ATOM 1542 N N . VAL A 1 198 ? 6.403 1.104 -21.443 1.00 97.94 198 VAL A N 1
ATOM 1543 C CA . VAL A 1 198 ? 7.253 1.100 -20.245 1.00 97.94 198 VAL A CA 1
ATOM 1544 C C . VAL A 1 198 ? 6.642 1.974 -19.149 1.00 97.94 198 VAL A C 1
ATOM 1546 O O . VAL A 1 198 ? 6.603 1.566 -17.991 1.00 97.94 198 VAL A O 1
ATOM 1549 N N . GLY A 1 199 ? 6.114 3.144 -19.508 1.00 97.38 199 GLY A N 1
ATOM 1550 C CA . GLY A 1 199 ? 5.515 4.069 -18.554 1.00 97.38 199 GLY A CA 1
ATOM 1551 C C . GLY A 1 199 ? 4.351 3.474 -17.754 1.00 97.38 199 GLY A C 1
ATOM 1552 O O . GLY A 1 199 ? 4.282 3.596 -16.529 1.00 97.38 199 GLY A O 1
ATOM 1553 N N . GLU A 1 200 ? 3.445 2.793 -18.444 1.00 96.31 200 GLU A N 1
ATOM 1554 C CA . GLU A 1 200 ? 2.253 2.163 -17.889 1.00 96.31 200 GLU A CA 1
ATOM 1555 C C . GLU A 1 200 ? 2.611 0.941 -17.044 1.00 96.31 200 GLU A C 1
ATOM 1557 O O . GLU A 1 200 ? 2.071 0.784 -15.950 1.00 96.31 200 GLU A O 1
ATOM 1562 N N . PHE A 1 201 ? 3.562 0.115 -17.495 1.00 97.06 201 PHE A N 1
ATOM 1563 C CA . PHE A 1 201 ? 4.001 -1.065 -16.744 1.00 97.06 201 PHE A CA 1
ATOM 1564 C C . PHE A 1 201 ? 4.551 -0.706 -15.354 1.00 97.06 201 PHE A C 1
ATOM 1566 O O . PHE A 1 201 ? 4.262 -1.389 -14.370 1.00 97.06 201 PHE A O 1
ATOM 1573 N N . PHE A 1 202 ? 5.320 0.383 -15.255 1.00 96.88 202 PHE A N 1
ATOM 1574 C CA . PHE A 1 202 ? 5.895 0.846 -13.988 1.00 96.88 202 PHE A CA 1
ATOM 1575 C C . PHE A 1 202 ? 4.991 1.818 -13.208 1.00 96.88 202 PHE A C 1
ATOM 1577 O O . PHE A 1 202 ? 5.353 2.225 -12.104 1.00 96.88 202 PHE A O 1
ATOM 1584 N N . GLY A 1 203 ? 3.809 2.164 -13.734 1.00 94.81 203 GLY A N 1
ATOM 1585 C CA . GLY A 1 203 ? 2.827 3.010 -13.045 1.00 94.81 203 GLY A CA 1
ATOM 1586 C C . GLY A 1 203 ? 3.142 4.510 -13.050 1.00 94.81 203 GLY A C 1
ATOM 1587 O O . GLY A 1 203 ? 2.563 5.252 -12.263 1.00 94.81 203 GLY A O 1
ATOM 1588 N N . THR A 1 204 ? 4.040 4.966 -13.927 1.00 95.38 204 THR A N 1
ATOM 1589 C CA . THR A 1 204 ? 4.403 6.389 -14.080 1.00 95.38 204 THR A CA 1
ATOM 1590 C C . THR A 1 204 ? 3.654 7.058 -15.239 1.00 95.38 204 THR A C 1
ATOM 1592 O O . THR A 1 204 ? 3.587 8.282 -15.331 1.00 95.38 204 THR A O 1
ATOM 1595 N N . GLY A 1 205 ? 3.046 6.265 -16.128 1.00 94.88 205 GLY A N 1
ATOM 1596 C CA . GLY A 1 205 ? 2.377 6.777 -17.320 1.00 94.88 205 GLY A CA 1
ATOM 1597 C C . GLY A 1 205 ? 3.365 7.493 -18.244 1.00 94.88 205 GLY A C 1
ATOM 1598 O O . GLY A 1 205 ? 4.468 7.014 -18.481 1.00 94.88 205 GLY A O 1
ATOM 1599 N N . TYR A 1 206 ? 2.995 8.664 -18.758 1.00 93.88 206 TYR A N 1
ATOM 1600 C CA . TYR A 1 206 ? 3.804 9.401 -19.737 1.00 93.88 206 TYR A CA 1
ATOM 1601 C C . TYR A 1 206 ? 4.765 10.429 -19.121 1.00 93.88 206 TYR A C 1
ATOM 1603 O O . TYR A 1 206 ? 5.364 11.202 -19.863 1.00 93.88 206 TYR A O 1
ATOM 1611 N N . GLN A 1 207 ? 4.905 10.486 -17.795 1.00 95.69 207 GLN A N 1
ATOM 1612 C CA . GLN A 1 207 ? 5.821 11.406 -17.109 1.00 95.69 207 GLN A CA 1
ATOM 1613 C C . GLN A 1 207 ? 6.565 10.664 -16.009 1.00 95.69 207 GLN A C 1
ATOM 1615 O O . GLN A 1 207 ? 5.994 9.797 -15.361 1.00 95.69 207 GLN A O 1
ATOM 1620 N N . LEU A 1 208 ? 7.822 11.023 -15.761 1.00 95.25 208 LEU A N 1
ATOM 1621 C CA . LEU A 1 208 ? 8.575 10.478 -14.634 1.00 95.25 208 LEU A CA 1
ATOM 1622 C C . LEU A 1 208 ? 8.284 11.303 -13.383 1.00 95.25 208 LEU A C 1
ATOM 1624 O O . LEU A 1 208 ? 8.807 12.406 -13.232 1.00 95.25 208 LEU A O 1
ATOM 1628 N N . PHE A 1 209 ? 7.473 10.753 -12.482 1.00 93.38 209 PHE A N 1
ATOM 1629 C CA . PHE A 1 209 ? 7.312 11.287 -11.135 1.00 93.38 209 PHE A CA 1
ATOM 1630 C C . PHE A 1 209 ? 7.825 10.269 -10.124 1.00 93.38 209 PHE A C 1
ATOM 1632 O O . PHE A 1 209 ? 7.431 9.099 -10.196 1.00 93.38 209 PHE A O 1
ATOM 1639 N N . PRO A 1 210 ? 8.684 10.684 -9.176 1.00 94.94 210 PRO A N 1
ATOM 1640 C CA . PRO A 1 210 ? 9.160 9.780 -8.149 1.00 94.94 210 PRO A CA 1
ATOM 1641 C C . PRO A 1 210 ? 7.988 9.190 -7.374 1.00 94.94 210 PRO A C 1
ATOM 1643 O O . PRO A 1 210 ? 7.113 9.908 -6.892 1.00 94.94 210 PRO A O 1
ATOM 1646 N N . SER A 1 211 ? 7.966 7.871 -7.267 1.00 93.38 211 SER A N 1
ATOM 1647 C CA . SER A 1 211 ? 6.899 7.146 -6.591 1.00 93.38 211 SER A CA 1
ATOM 1648 C C . SER A 1 211 ? 7.436 5.837 -6.044 1.00 93.38 211 SER A C 1
ATOM 1650 O O . SER A 1 211 ? 8.404 5.277 -6.559 1.00 93.38 211 SER A O 1
ATOM 1652 N N . LYS A 1 212 ? 6.819 5.347 -4.972 1.00 91.62 212 LYS A N 1
ATOM 1653 C CA . LYS A 1 212 ? 7.191 4.079 -4.357 1.00 91.62 212 LYS A CA 1
ATOM 1654 C C . LYS A 1 212 ? 5.946 3.380 -3.847 1.00 91.62 212 LYS A C 1
ATOM 1656 O O . LYS A 1 212 ? 5.177 3.943 -3.072 1.00 91.62 212 LYS A O 1
ATOM 1661 N N . THR A 1 213 ? 5.768 2.147 -4.284 1.00 91.69 213 THR A N 1
ATOM 1662 C CA . THR A 1 213 ? 4.754 1.219 -3.796 1.00 91.69 213 THR A CA 1
ATOM 1663 C C . THR A 1 213 ? 5.448 -0.032 -3.262 1.00 91.69 213 THR A C 1
ATOM 1665 O O . THR A 1 213 ? 6.675 -0.139 -3.280 1.00 91.69 213 THR A O 1
ATOM 1668 N N . TRP A 1 214 ? 4.670 -1.006 -2.794 1.00 91.94 214 TRP A N 1
ATOM 1669 C CA . TRP A 1 214 ? 5.219 -2.315 -2.447 1.00 91.94 214 TRP A CA 1
ATOM 1670 C C . TRP A 1 214 ? 5.807 -3.047 -3.667 1.00 91.94 214 TRP A C 1
ATOM 1672 O O . TRP A 1 214 ? 6.785 -3.770 -3.526 1.00 91.94 214 TRP A O 1
ATOM 1682 N N . TYR A 1 215 ? 5.232 -2.865 -4.862 1.00 92.56 215 TYR A N 1
ATOM 1683 C CA . TYR A 1 215 ? 5.594 -3.639 -6.056 1.00 92.56 215 TYR A CA 1
ATOM 1684 C C . TYR A 1 215 ? 6.411 -2.867 -7.090 1.00 92.56 215 TYR A C 1
ATOM 1686 O O . TYR A 1 215 ? 6.999 -3.500 -7.966 1.00 92.56 215 TYR A O 1
ATOM 1694 N N . SER A 1 216 ? 6.466 -1.539 -7.015 1.00 94.38 216 SER A N 1
ATOM 1695 C CA . SER A 1 216 ? 7.155 -0.701 -7.997 1.00 94.38 216 SER A CA 1
ATOM 1696 C C . SER A 1 216 ? 7.755 0.561 -7.387 1.00 94.38 216 SER A C 1
ATOM 1698 O O . SER A 1 216 ? 7.298 1.058 -6.359 1.00 94.38 216 SER A O 1
ATOM 1700 N N . GLU A 1 217 ? 8.787 1.084 -8.036 1.00 95.69 217 GLU A N 1
ATOM 1701 C CA . GLU A 1 217 ? 9.441 2.338 -7.685 1.00 95.69 217 GLU A CA 1
ATOM 1702 C C . GLU A 1 217 ? 9.869 3.077 -8.951 1.00 95.69 217 GLU A C 1
ATOM 1704 O O . GLU A 1 217 ? 10.405 2.479 -9.885 1.00 95.69 217 GLU A O 1
ATOM 1709 N N . VAL A 1 218 ? 9.666 4.389 -8.945 1.00 97.31 218 VAL A N 1
ATOM 1710 C CA . VAL A 1 218 ? 10.294 5.335 -9.862 1.00 97.31 218 VAL A CA 1
ATOM 1711 C C . VAL A 1 218 ? 11.181 6.218 -9.003 1.00 97.31 218 VAL A C 1
ATOM 1713 O O . VAL A 1 218 ? 10.694 6.946 -8.136 1.00 97.31 218 VAL A O 1
ATOM 1716 N N . SER A 1 219 ? 12.490 6.126 -9.191 1.00 96.25 219 SER A N 1
ATOM 1717 C CA . SER A 1 219 ? 13.447 6.937 -8.446 1.00 96.25 219 SER A CA 1
ATOM 1718 C C . SER A 1 219 ? 13.509 8.371 -8.986 1.00 96.25 219 SER A C 1
ATOM 1720 O O . SER A 1 219 ? 13.057 8.676 -10.091 1.00 96.25 219 SER A O 1
ATOM 1722 N N . VAL A 1 220 ? 14.138 9.264 -8.216 1.00 95.88 220 VAL A N 1
ATOM 1723 C CA . VAL A 1 220 ? 14.355 10.670 -8.604 1.00 95.88 220 VAL A CA 1
ATOM 1724 C C . VAL A 1 220 ? 15.151 10.805 -9.904 1.00 95.88 220 VAL A C 1
ATOM 1726 O O . VAL A 1 220 ? 14.910 11.723 -10.679 1.00 95.88 220 VAL A O 1
ATOM 1729 N N . ASP A 1 221 ? 16.072 9.882 -10.176 1.00 96.06 221 ASP A N 1
ATOM 1730 C CA . ASP A 1 221 ? 16.872 9.870 -11.401 1.00 96.06 221 ASP A CA 1
ATOM 1731 C C . ASP A 1 221 ? 16.190 9.142 -12.576 1.00 96.06 221 ASP A C 1
ATOM 1733 O O . ASP A 1 221 ? 16.830 8.918 -13.607 1.00 96.06 221 ASP A O 1
ATOM 1737 N N . GLY A 1 222 ? 14.913 8.766 -12.436 1.00 96.44 222 GLY A N 1
ATOM 1738 C CA . GLY A 1 222 ? 14.108 8.160 -13.498 1.00 96.44 222 GLY A CA 1
ATOM 1739 C C . GLY A 1 222 ? 14.326 6.659 -13.705 1.00 96.44 222 GLY A C 1
ATOM 1740 O O . GLY A 1 222 ? 13.873 6.115 -14.713 1.00 96.44 222 GLY A O 1
ATOM 1741 N N . GLN A 1 223 ? 15.018 5.974 -12.789 1.00 97.81 223 GLN A N 1
ATOM 1742 C CA . GLN A 1 223 ? 15.082 4.515 -12.791 1.00 97.81 223 GLN A CA 1
ATOM 1743 C C . GLN A 1 223 ? 13.719 3.967 -12.369 1.00 97.81 223 GLN A C 1
ATOM 1745 O O . GLN A 1 223 ? 13.242 4.221 -11.265 1.00 97.81 223 GLN A O 1
ATOM 1750 N N . MET A 1 224 ? 13.115 3.172 -13.241 1.00 98.25 224 MET A N 1
ATOM 1751 C CA . MET A 1 224 ? 11.875 2.464 -12.957 1.00 98.25 224 MET A CA 1
ATOM 1752 C C . MET A 1 224 ? 12.206 1.024 -12.574 1.00 98.25 224 MET A C 1
ATOM 1754 O O . MET A 1 224 ? 13.022 0.381 -13.242 1.00 98.25 224 MET A O 1
ATOM 1758 N N . THR A 1 225 ? 11.612 0.531 -11.492 1.00 97.19 225 THR A N 1
ATOM 1759 C CA . THR A 1 225 ? 11.837 -0.815 -10.957 1.00 97.19 225 THR A CA 1
ATOM 1760 C C . THR A 1 225 ? 10.511 -1.449 -10.564 1.00 97.19 225 THR A C 1
ATOM 1762 O O . THR A 1 225 ? 9.640 -0.776 -10.021 1.00 97.19 225 THR A O 1
ATOM 1765 N N . ALA A 1 226 ? 10.356 -2.746 -10.817 1.00 96.31 226 ALA A N 1
ATOM 1766 C CA . ALA A 1 226 ? 9.201 -3.525 -10.392 1.00 96.31 226 ALA A CA 1
ATOM 1767 C C . ALA A 1 226 ? 9.636 -4.887 -9.842 1.00 96.31 226 ALA A C 1
ATOM 1769 O O . ALA A 1 226 ? 10.577 -5.485 -10.365 1.00 96.31 226 ALA A O 1
ATOM 1770 N N . TRP A 1 227 ? 8.932 -5.383 -8.820 1.00 95.06 227 TRP A N 1
ATOM 1771 C CA . TRP A 1 227 ? 9.274 -6.597 -8.058 1.00 95.06 227 TRP A CA 1
ATOM 1772 C C . TRP A 1 227 ? 8.170 -7.660 -8.035 1.00 95.06 227 TRP A C 1
ATOM 1774 O O . TRP A 1 227 ? 8.126 -8.516 -7.142 1.00 95.06 227 TRP A O 1
ATOM 1784 N N . TRP A 1 228 ? 7.257 -7.618 -9.005 1.00 92.94 228 TRP A N 1
ATOM 1785 C CA . TRP A 1 228 ? 6.270 -8.678 -9.196 1.00 92.94 228 TRP A CA 1
ATOM 1786 C C . TRP A 1 228 ? 6.971 -10.034 -9.347 1.00 92.94 228 TRP A C 1
ATOM 1788 O O . TRP A 1 228 ? 8.020 -10.136 -9.983 1.00 92.94 228 TRP A O 1
ATOM 1798 N N . VAL A 1 229 ? 6.410 -11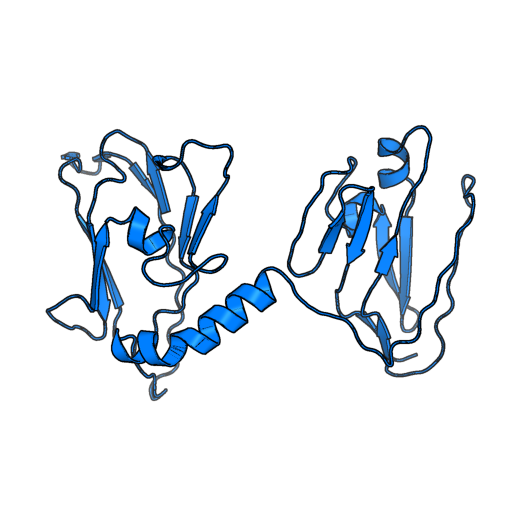.080 -8.738 1.00 93.62 229 VAL A N 1
ATOM 1799 C CA . VAL A 1 229 ? 6.856 -12.456 -8.990 1.00 93.62 229 VAL A CA 1
ATOM 1800 C C . VAL A 1 229 ? 6.279 -12.870 -10.340 1.00 93.62 229 VAL A C 1
ATOM 1802 O O . VAL A 1 229 ? 5.061 -12.937 -10.477 1.00 93.62 229 VAL A O 1
ATOM 1805 N N . MET A 1 230 ? 7.136 -13.145 -11.321 1.00 95.12 230 MET A N 1
ATOM 1806 C CA . MET A 1 230 ? 6.719 -13.611 -12.648 1.00 95.12 230 MET A CA 1
ATOM 1807 C C . MET A 1 230 ? 7.297 -15.011 -12.884 1.00 95.12 230 MET A C 1
ATOM 1809 O O . MET A 1 230 ? 8.422 -15.126 -13.379 1.00 95.12 230 MET A O 1
ATOM 1813 N N . PRO A 1 231 ? 6.604 -16.067 -12.429 1.00 95.31 231 PRO A N 1
ATOM 1814 C CA . PRO A 1 231 ? 7.065 -17.440 -12.594 1.00 95.31 231 PRO A CA 1
ATOM 1815 C C . PRO A 1 231 ? 6.945 -17.896 -14.053 1.00 95.31 231 PRO A C 1
ATOM 1817 O O . PRO A 1 231 ? 6.044 -17.456 -14.765 1.00 95.31 231 PRO A O 1
ATOM 1820 N N . TYR A 1 232 ? 7.834 -18.799 -14.460 1.00 95.12 232 TYR A N 1
ATOM 1821 C CA . TYR A 1 232 ? 7.804 -19.500 -15.742 1.00 95.12 232 TYR A CA 1
ATOM 1822 C C . TYR A 1 232 ? 8.320 -20.935 -15.578 1.00 95.12 232 TYR A C 1
ATOM 1824 O O . TYR A 1 232 ? 9.150 -21.223 -14.703 1.00 95.12 232 TYR A O 1
ATOM 1832 N N . GLN A 1 233 ? 7.804 -21.846 -16.396 1.00 94.56 233 GLN A N 1
ATOM 1833 C CA . GLN A 1 233 ? 8.185 -23.253 -16.391 1.00 94.56 233 GLN A CA 1
ATOM 1834 C C . GLN A 1 233 ? 9.385 -23.523 -17.304 1.00 94.56 233 GLN A C 1
ATOM 1836 O O . GLN A 1 233 ? 10.284 -24.255 -16.889 1.00 94.56 233 GLN A O 1
ATOM 1841 N N . ASP A 1 234 ? 9.407 -22.946 -18.504 1.00 82.88 234 ASP A N 1
ATOM 1842 C CA . ASP A 1 234 ? 10.378 -23.205 -19.574 1.00 82.88 234 ASP A CA 1
ATOM 1843 C C . ASP A 1 234 ? 10.938 -21.919 -20.203 1.00 82.88 234 ASP A C 1
ATOM 1845 O O . ASP A 1 234 ? 10.181 -20.934 -20.383 1.00 82.88 234 ASP A O 1
#

Organism: NCBI:txid412755